Protein AF-A0A315XXN7-F1 (afdb_monomer_lite)

Foldseek 3Di:
DDDDDPPPDDPDPPDDVVCVPADPLQSVQVVLLVVLVVVLVVVLVPDDPVQADPLNVVVVVVVPDDDDDDDDDDDDPVVVVVLVVLCRLNNNPDSVVLVVLVVLLDDPCPPPCPLVVVLVVLVVVLVVLVVVQVVVCVVPVDGDPVSVVVSVVSVVVSVVSVVVVVVVVVVVVVVVVVVSSHRSSSSNSVVSVPPDPDDDPVVVVPPPPDDDDDDDDDDDDDD

pLDDT: mean 72.55, std 18.87, range [28.91, 92.12]

Structure (mmCIF, N/CA/C/O backbone):
data_AF-A0A315XXN7-F1
#
_entry.id   AF-A0A315XXN7-F1
#
loop_
_atom_site.group_PDB
_atom_site.id
_atom_site.type_symbol
_atom_site.label_atom_id
_atom_site.label_alt_id
_atom_site.label_comp_id
_atom_site.label_asym_id
_atom_site.label_entity_id
_atom_site.label_seq_id
_atom_site.pdbx_PDB_ins_code
_atom_site.Cartn_x
_atom_site.Cartn_y
_atom_site.Cartn_z
_atom_site.occupancy
_atom_site.B_iso_or_equiv
_atom_site.auth_seq_id
_atom_site.auth_comp_id
_atom_site.auth_asym_id
_atom_site.auth_atom_id
_atom_site.pdbx_PDB_model_num
ATOM 1 N N . MET A 1 1 ? -9.263 -37.764 -51.651 1.00 38.53 1 MET A N 1
ATOM 2 C CA . MET A 1 1 ? -8.757 -37.584 -50.272 1.00 38.53 1 MET A CA 1
ATOM 3 C C . MET A 1 1 ? -7.377 -36.945 -50.355 1.00 38.53 1 MET A C 1
ATOM 5 O O . MET A 1 1 ? -6.418 -37.656 -50.605 1.00 38.53 1 MET A O 1
ATOM 9 N N . ASN A 1 2 ? -7.278 -35.620 -50.216 1.00 34.28 2 ASN A N 1
ATOM 10 C CA . ASN A 1 2 ? -5.990 -34.917 -50.193 1.00 34.28 2 ASN A CA 1
ATOM 11 C C . ASN A 1 2 ? -5.703 -34.480 -48.755 1.00 34.28 2 ASN A C 1
ATOM 13 O O . ASN A 1 2 ? -6.370 -33.597 -48.227 1.00 34.28 2 ASN A O 1
ATOM 17 N N . THR A 1 3 ? -4.743 -35.132 -48.103 1.00 38.53 3 THR A N 1
ATOM 18 C CA . THR 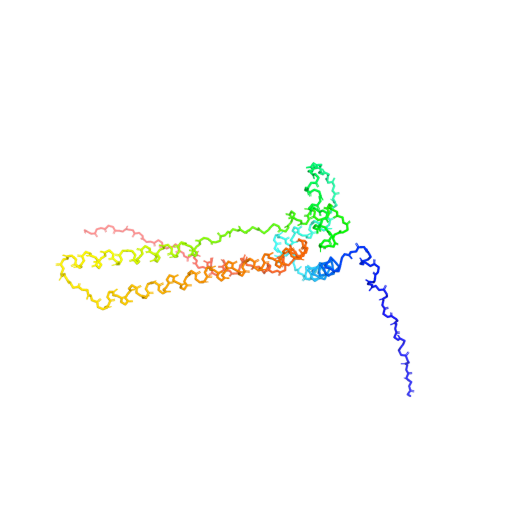A 1 3 ? -4.286 -34.768 -46.757 1.00 38.53 3 THR A CA 1
ATOM 19 C C . THR A 1 3 ? -3.138 -33.767 -46.866 1.00 38.53 3 THR A C 1
ATOM 21 O O . THR A 1 3 ? -1.981 -34.154 -47.049 1.00 38.53 3 THR A O 1
ATOM 24 N N . GLU A 1 4 ? -3.444 -32.475 -46.764 1.00 40.50 4 GLU A N 1
ATOM 25 C CA . GLU A 1 4 ? -2.429 -31.424 -46.674 1.00 40.50 4 GLU A CA 1
ATOM 26 C C . GLU A 1 4 ? -1.719 -31.470 -45.315 1.00 40.50 4 GLU A C 1
ATOM 28 O O . GLU A 1 4 ? -2.309 -31.273 -44.249 1.00 40.50 4 GLU A O 1
ATOM 33 N N . LYS A 1 5 ? -0.409 -31.720 -45.348 1.00 47.59 5 LYS A N 1
ATOM 34 C CA . LYS A 1 5 ? 0.465 -31.623 -44.178 1.00 47.59 5 LYS A CA 1
ATOM 35 C C . LYS A 1 5 ? 0.637 -30.146 -43.800 1.00 47.59 5 LYS A C 1
ATOM 37 O O . LYS A 1 5 ? 1.453 -29.444 -44.395 1.00 47.59 5 LYS A O 1
ATOM 42 N N . LYS A 1 6 ? -0.092 -29.676 -42.781 1.00 46.66 6 LYS A N 1
ATOM 43 C CA . LYS A 1 6 ? 0.150 -28.364 -42.151 1.00 46.66 6 LYS A CA 1
ATOM 44 C C . LYS A 1 6 ? 1.567 -28.326 -41.565 1.00 46.66 6 LYS A C 1
ATOM 46 O O . LYS A 1 6 ? 1.856 -29.006 -40.579 1.00 46.66 6 LYS A O 1
ATOM 51 N N . LYS A 1 7 ? 2.454 -27.518 -42.158 1.00 44.38 7 LYS A N 1
ATOM 52 C CA . LYS A 1 7 ? 3.770 -27.193 -41.588 1.00 44.38 7 LYS A CA 1
ATOM 53 C C . LYS A 1 7 ? 3.552 -26.443 -40.271 1.00 44.38 7 LYS A C 1
ATOM 55 O O . LYS A 1 7 ? 3.179 -25.274 -40.277 1.00 44.38 7 LYS A O 1
ATOM 60 N N . ARG A 1 8 ? 3.766 -27.117 -39.138 1.00 46.81 8 ARG A N 1
ATOM 61 C CA . ARG A 1 8 ? 3.847 -26.459 -37.829 1.00 46.81 8 ARG A CA 1
ATOM 62 C C . ARG A 1 8 ? 5.118 -25.609 -37.823 1.00 46.81 8 ARG A C 1
ATOM 64 O O . ARG A 1 8 ? 6.221 -26.150 -37.801 1.00 46.81 8 ARG A O 1
ATOM 71 N N . GLY A 1 9 ? 4.955 -24.292 -37.928 1.00 44.94 9 GLY A N 1
ATOM 72 C CA . GLY A 1 9 ? 6.050 -23.342 -37.764 1.00 44.94 9 GLY A CA 1
ATOM 73 C C . GLY A 1 9 ? 6.721 -23.539 -36.405 1.00 44.94 9 GLY A C 1
ATOM 74 O O . GLY A 1 9 ? 6.056 -23.816 -35.406 1.00 44.94 9 GLY A O 1
ATOM 75 N N . ARG A 1 10 ? 8.051 -23.440 -36.381 1.00 45.94 10 ARG A N 1
ATOM 76 C CA . ARG A 1 10 ? 8.856 -23.462 -35.156 1.00 45.94 10 ARG A CA 1
ATOM 77 C C . ARG A 1 10 ? 8.339 -22.364 -34.211 1.00 45.94 10 ARG A C 1
ATOM 79 O O . ARG A 1 10 ? 8.189 -21.237 -34.684 1.00 45.94 10 ARG A O 1
ATOM 86 N N . PRO A 1 11 ? 8.087 -22.645 -32.920 1.00 46.97 11 PRO A N 1
ATOM 87 C CA . PRO A 1 11 ? 7.677 -21.599 -31.993 1.00 46.97 11 PRO A CA 1
ATOM 88 C C . PRO A 1 11 ? 8.746 -20.492 -31.955 1.00 46.97 11 PRO A C 1
ATOM 90 O O . PRO A 1 11 ? 9.939 -20.806 -32.087 1.00 46.97 11 PRO A O 1
ATOM 93 N N . PRO A 1 12 ? 8.350 -19.212 -31.817 1.00 47.59 12 PRO A N 1
ATOM 94 C CA . PRO A 1 12 ? 9.292 -18.102 -31.799 1.00 47.59 12 PRO A CA 1
ATOM 95 C C . PRO A 1 12 ? 10.333 -18.327 -30.703 1.00 47.59 12 PRO A C 1
ATOM 97 O O . PRO A 1 12 ? 9.992 -18.574 -29.546 1.00 47.59 12 PRO A O 1
ATOM 100 N N . LYS A 1 13 ? 11.619 -18.247 -31.060 1.00 48.31 13 LYS A N 1
ATOM 101 C CA . LYS A 1 13 ? 12.715 -18.185 -30.088 1.00 48.31 13 LYS A CA 1
ATOM 102 C C . LYS A 1 13 ? 12.711 -16.801 -29.439 1.00 48.31 13 LYS A C 1
ATOM 104 O O . LYS A 1 13 ? 13.571 -15.978 -29.724 1.00 48.31 13 LYS A O 1
ATOM 109 N N . GLN A 1 14 ? 11.737 -16.529 -28.593 1.00 53.66 14 GLN A N 1
ATOM 110 C CA . GLN A 1 14 ? 11.736 -15.335 -27.769 1.00 53.66 14 GLN A CA 1
ATOM 111 C C . GLN A 1 14 ? 11.546 -15.818 -26.343 1.00 53.66 14 GLN A C 1
ATOM 113 O O . GLN A 1 14 ? 10.503 -16.398 -26.052 1.00 53.66 14 GLN A O 1
ATOM 118 N N . ARG A 1 15 ? 12.608 -15.714 -25.527 1.00 47.84 15 ARG A N 1
ATOM 119 C CA . ARG A 1 15 ? 12.554 -15.592 -24.054 1.00 47.84 15 ARG A CA 1
ATOM 120 C C . ARG A 1 15 ? 13.898 -15.744 -23.334 1.00 47.84 15 ARG A C 1
ATOM 122 O O . ARG A 1 15 ? 13.983 -15.278 -22.215 1.00 47.84 15 ARG A O 1
ATOM 129 N N . VAL A 1 16 ? 14.952 -16.320 -23.922 1.00 42.66 16 VAL A N 1
ATOM 130 C CA . VAL A 1 16 ? 16.208 -16.533 -23.158 1.00 42.66 16 VAL A CA 1
ATOM 131 C C . VAL A 1 16 ? 17.077 -15.266 -23.071 1.00 42.66 16 VAL A C 1
ATOM 133 O O . VAL A 1 16 ? 17.580 -14.952 -22.002 1.00 42.66 16 VAL A O 1
ATOM 136 N N . MET A 1 17 ? 17.178 -14.478 -24.150 1.00 47.78 17 MET A N 1
ATOM 137 C CA . MET A 1 17 ? 18.040 -13.279 -24.180 1.00 47.78 17 MET A CA 1
ATOM 138 C C . MET A 1 17 ? 17.511 -12.086 -23.363 1.00 47.78 17 MET A C 1
ATOM 140 O O . MET A 1 17 ? 18.257 -11.160 -23.066 1.00 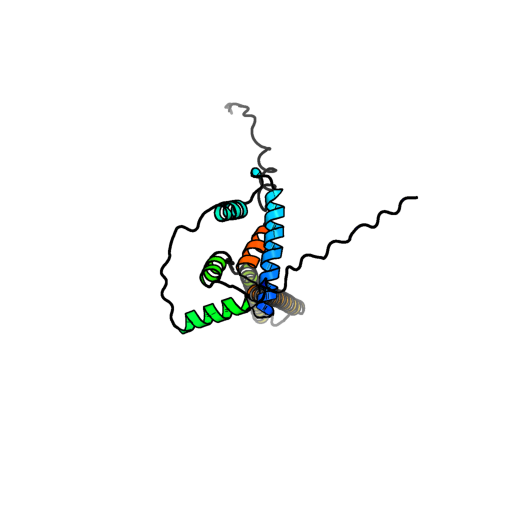47.78 17 MET A O 1
ATOM 144 N N . GLU A 1 18 ? 16.224 -12.053 -23.002 1.00 56.12 18 GLU A N 1
ATOM 145 C CA . GLU A 1 18 ? 15.653 -10.887 -22.304 1.00 56.12 18 GLU A CA 1
ATOM 146 C C . GLU A 1 18 ? 16.007 -10.834 -20.811 1.00 56.12 18 GLU A C 1
ATOM 148 O O . GLU A 1 18 ? 15.935 -9.748 -20.223 1.00 56.12 18 GLU A O 1
ATOM 153 N N . PHE A 1 19 ? 16.423 -11.973 -20.246 1.00 56.03 19 PHE A N 1
ATOM 154 C CA . PHE A 1 19 ? 16.777 -12.158 -18.836 1.00 56.03 19 PHE A CA 1
ATOM 155 C C . PHE A 1 19 ? 18.293 -12.220 -18.587 1.00 56.03 19 PHE A C 1
ATOM 157 O O . PHE A 1 19 ? 18.712 -12.403 -17.447 1.00 56.03 19 PHE A O 1
ATOM 164 N N . GLU A 1 20 ? 19.126 -12.062 -19.623 1.00 56.84 20 GLU A N 1
ATOM 165 C CA . GLU A 1 20 ? 20.582 -12.014 -19.454 1.00 56.84 20 GLU A CA 1
ATOM 166 C C . GLU A 1 20 ? 20.972 -10.847 -18.529 1.00 56.84 20 GLU A C 1
ATOM 168 O O . GLU A 1 20 ? 20.657 -9.685 -18.799 1.00 56.84 20 GLU A O 1
ATOM 173 N N . GLY A 1 21 ? 21.630 -11.173 -17.411 1.00 64.69 21 GLY A N 1
ATOM 174 C CA . GLY A 1 21 ? 22.075 -10.208 -16.401 1.00 64.69 21 GLY A CA 1
ATOM 175 C C . GLY A 1 21 ? 21.040 -9.835 -15.331 1.00 64.69 21 GLY A C 1
ATOM 176 O O . GLY A 1 21 ? 21.306 -8.917 -14.561 1.00 64.69 21 GLY A O 1
ATOM 177 N N . MET A 1 22 ? 19.882 -10.506 -15.267 1.00 72.94 22 MET A N 1
ATOM 178 C CA . MET A 1 22 ? 18.909 -10.337 -14.177 1.00 72.94 22 MET A CA 1
ATOM 179 C C . MET A 1 22 ? 19.007 -11.470 -13.154 1.00 72.94 22 MET A C 1
ATOM 181 O O . MET A 1 22 ? 19.283 -12.618 -13.504 1.00 72.94 22 MET A O 1
ATOM 185 N N . THR A 1 23 ? 18.715 -11.157 -11.892 1.00 81.94 23 THR A N 1
ATOM 186 C CA . THR A 1 23 ? 18.444 -12.176 -10.872 1.00 81.94 23 THR A CA 1
ATOM 187 C C . THR A 1 23 ? 17.177 -12.954 -11.229 1.00 81.94 23 THR A C 1
ATOM 189 O O . THR A 1 23 ? 16.328 -12.475 -11.984 1.00 81.94 23 THR A O 1
ATOM 192 N N . TYR A 1 24 ? 17.036 -14.164 -10.685 1.00 79.44 24 TYR A N 1
ATOM 193 C CA . TYR A 1 24 ? 15.843 -14.991 -10.890 1.00 79.44 24 TYR A CA 1
ATOM 194 C C . TYR A 1 24 ? 14.555 -14.252 -10.485 1.00 79.44 24 TYR A C 1
ATOM 196 O O . TYR A 1 24 ? 13.609 -14.182 -11.268 1.00 79.44 24 TYR A O 1
ATOM 204 N N . GLU A 1 25 ? 14.568 -13.603 -9.319 1.00 78.62 25 GLU A N 1
ATOM 205 C CA . GLU A 1 25 ? 13.450 -12.783 -8.838 1.00 78.62 25 GLU A CA 1
ATOM 206 C C . GLU A 1 25 ? 13.189 -11.572 -9.746 1.00 78.62 25 GLU A C 1
ATOM 208 O O . GLU A 1 25 ? 12.050 -11.300 -10.132 1.00 78.62 25 GLU A O 1
ATOM 213 N N . GLY A 1 26 ? 14.247 -10.884 -10.188 1.00 82.94 26 GLY A N 1
ATOM 214 C CA . GLY A 1 26 ? 14.126 -9.762 -11.117 1.00 82.94 26 GLY A CA 1
ATOM 215 C C . GLY A 1 26 ? 13.540 -10.166 -12.474 1.00 82.94 26 GLY A C 1
ATOM 216 O O . GLY A 1 26 ? 12.760 -9.419 -13.068 1.00 82.94 26 GLY A O 1
ATOM 217 N N . ALA A 1 27 ? 13.864 -11.365 -12.962 1.00 83.12 27 ALA A N 1
ATOM 218 C CA . ALA A 1 27 ? 13.310 -11.913 -14.194 1.00 83.12 27 ALA A CA 1
ATOM 219 C C . ALA A 1 27 ? 11.798 -12.167 -14.082 1.00 83.12 27 ALA A C 1
ATOM 221 O O . ALA A 1 27 ? 11.048 -11.769 -14.978 1.00 83.12 27 ALA A O 1
ATOM 222 N N . ILE A 1 28 ? 11.345 -12.767 -12.977 1.00 84.12 28 ILE A N 1
ATOM 223 C CA . ILE A 1 28 ? 9.917 -13.003 -12.705 1.00 84.12 28 ILE A CA 1
ATOM 224 C C . ILE A 1 28 ? 9.166 -11.673 -12.644 1.00 84.12 28 ILE A C 1
ATOM 226 O O . ILE A 1 28 ? 8.181 -11.476 -13.354 1.00 84.12 28 ILE A O 1
ATOM 230 N N . ASN A 1 29 ? 9.687 -10.724 -11.872 1.00 85.12 29 ASN A N 1
ATOM 231 C CA . ASN A 1 29 ? 9.103 -9.398 -11.705 1.00 85.12 29 ASN A CA 1
ATOM 232 C C . ASN A 1 29 ? 8.997 -8.608 -13.015 1.00 85.12 29 ASN A C 1
ATOM 234 O O . ASN A 1 29 ? 7.994 -7.944 -13.283 1.00 85.12 29 ASN A O 1
ATOM 238 N N . ASN A 1 30 ? 10.021 -8.689 -13.863 1.00 84.31 30 ASN A N 1
ATOM 239 C CA . ASN A 1 30 ? 10.011 -8.062 -15.179 1.00 84.31 30 ASN A CA 1
ATOM 240 C C . ASN A 1 30 ? 9.025 -8.741 -16.146 1.00 84.31 30 ASN A C 1
ATOM 242 O O . ASN A 1 30 ? 8.405 -8.062 -16.962 1.00 84.31 30 ASN A O 1
ATOM 246 N N . ALA A 1 31 ? 8.875 -10.065 -16.074 1.00 84.81 31 ALA A N 1
ATOM 247 C CA . ALA A 1 31 ? 7.888 -10.784 -16.875 1.00 84.81 31 ALA A CA 1
ATOM 248 C C . ALA A 1 31 ? 6.456 -10.395 -16.474 1.00 84.81 31 ALA A C 1
ATOM 250 O O . ALA A 1 31 ? 5.666 -10.043 -17.348 1.00 84.81 31 ALA A O 1
ATOM 251 N N . LEU A 1 32 ? 6.174 -10.361 -15.169 1.00 84.88 32 LEU A N 1
ATOM 252 C CA . LEU A 1 32 ? 4.877 -9.961 -14.626 1.00 84.88 32 LEU A CA 1
ATOM 253 C C . LEU A 1 32 ? 4.512 -8.517 -15.007 1.00 84.88 32 LEU A C 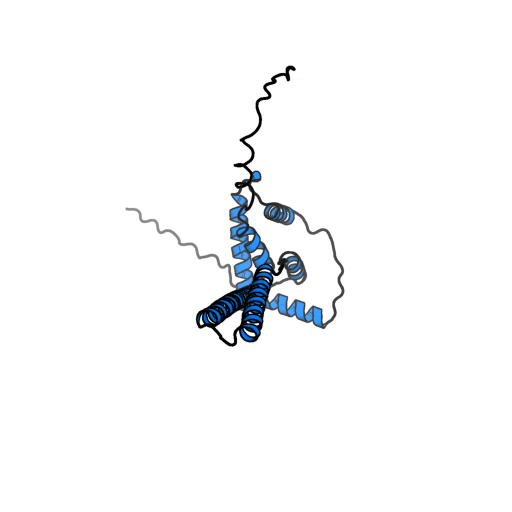1
ATOM 255 O O . LEU A 1 32 ? 3.397 -8.251 -15.438 1.00 84.88 32 LEU A O 1
ATOM 259 N N . ASP A 1 33 ? 5.461 -7.578 -14.918 1.00 86.12 33 ASP A N 1
ATOM 260 C CA . ASP A 1 33 ? 5.253 -6.185 -15.350 1.00 86.12 33 ASP A CA 1
ATOM 261 C C . ASP A 1 33 ? 4.854 -6.073 -16.829 1.00 86.12 33 ASP A C 1
ATOM 263 O O . ASP A 1 33 ? 3.976 -5.285 -17.182 1.00 86.12 33 ASP A O 1
ATOM 267 N N . LYS A 1 34 ? 5.470 -6.875 -17.707 1.00 86.75 34 LYS A N 1
ATOM 268 C CA . LYS A 1 34 ? 5.118 -6.898 -19.135 1.00 86.75 34 LYS A CA 1
ATOM 269 C C . LYS A 1 34 ? 3.717 -7.447 -19.369 1.00 86.75 34 LYS A C 1
ATOM 271 O O . LYS A 1 34 ? 3.010 -6.894 -20.204 1.00 86.75 34 LYS A O 1
ATOM 276 N N . GLU A 1 35 ? 3.349 -8.503 -18.653 1.00 87.44 35 GLU A N 1
ATOM 277 C CA . GLU A 1 35 ? 2.044 -9.157 -18.756 1.00 87.44 35 GLU A CA 1
ATOM 278 C C . GLU A 1 35 ? 0.916 -8.218 -18.318 1.00 87.44 35 GLU A C 1
ATOM 280 O O . GLU A 1 35 ? 0.047 -7.888 -19.127 1.00 87.44 35 GLU A O 1
ATOM 285 N N . VAL A 1 36 ? 1.013 -7.661 -17.106 1.00 86.06 36 VAL A N 1
ATOM 286 C CA . VAL A 1 36 ? 0.040 -6.683 -16.584 1.00 86.06 36 VAL A CA 1
ATOM 287 C C . VAL A 1 36 ? -0.060 -5.466 -17.505 1.00 86.06 36 VAL A C 1
ATOM 289 O O . VAL A 1 36 ? -1.137 -4.910 -17.720 1.00 86.06 36 VAL A O 1
ATOM 292 N N . LYS A 1 37 ? 1.061 -5.047 -18.101 1.00 86.81 37 LYS A N 1
ATOM 293 C CA . LYS A 1 37 ? 1.060 -3.947 -19.061 1.00 86.81 37 LYS A CA 1
ATOM 294 C C . LYS A 1 37 ? 0.324 -4.274 -20.354 1.00 86.81 37 LYS A C 1
ATOM 296 O O . LYS A 1 37 ? -0.415 -3.412 -20.822 1.00 86.81 37 LYS A O 1
ATOM 301 N N . SER A 1 38 ? 0.536 -5.453 -20.939 1.00 86.81 38 SER A N 1
ATOM 302 C CA . SER A 1 38 ? -0.218 -5.862 -22.130 1.00 86.81 38 SER A CA 1
ATOM 303 C C . SER A 1 38 ? -1.712 -5.949 -21.841 1.00 86.81 38 SER A C 1
ATOM 305 O O . SER A 1 38 ? -2.496 -5.423 -22.619 1.00 86.81 38 SER A O 1
ATOM 307 N N . GLU A 1 39 ? -2.097 -6.501 -20.690 1.00 87.06 39 GLU A N 1
ATOM 308 C CA . GLU A 1 39 ? -3.505 -6.609 -20.303 1.00 87.06 39 GLU A CA 1
ATOM 309 C C . GLU A 1 39 ? -4.168 -5.238 -20.117 1.00 87.06 39 GLU A C 1
ATOM 311 O O . GLU A 1 39 ? -5.272 -5.017 -20.622 1.00 87.06 39 GLU A O 1
ATOM 316 N N . LEU A 1 40 ? -3.498 -4.290 -19.446 1.00 85.56 40 LEU A N 1
ATOM 317 C CA . LEU A 1 40 ? -4.025 -2.929 -19.310 1.00 85.56 40 LEU A CA 1
ATOM 318 C C . LEU A 1 40 ? -4.110 -2.229 -20.671 1.00 85.56 40 LEU A C 1
ATOM 320 O O . LEU A 1 40 ? -5.101 -1.563 -20.955 1.00 85.56 40 LEU A O 1
ATOM 324 N N . ASP A 1 41 ? -3.088 -2.367 -21.518 1.00 87.50 41 ASP A N 1
ATOM 325 C CA . ASP A 1 41 ? -3.076 -1.754 -22.848 1.00 87.50 41 ASP A CA 1
ATOM 326 C C . ASP A 1 41 ? -4.218 -2.282 -23.732 1.00 87.50 41 ASP A C 1
ATOM 328 O O . ASP A 1 41 ? -4.883 -1.483 -24.397 1.00 87.50 41 ASP A O 1
ATOM 332 N N . ASP A 1 42 ? -4.481 -3.589 -23.697 1.00 88.44 42 ASP A N 1
ATOM 333 C CA . ASP A 1 42 ? -5.585 -4.226 -24.421 1.00 88.44 42 ASP A CA 1
ATOM 334 C C . ASP A 1 42 ? -6.944 -3.776 -23.862 1.00 88.44 42 ASP A C 1
ATOM 336 O O . ASP A 1 42 ? -7.842 -3.389 -24.614 1.00 88.44 42 ASP A O 1
ATOM 340 N N . THR A 1 43 ? -7.083 -3.729 -22.534 1.00 85.75 43 THR A N 1
ATOM 341 C CA . THR A 1 43 ? -8.312 -3.270 -21.862 1.00 85.75 43 THR A CA 1
ATOM 342 C C . THR A 1 43 ? -8.629 -1.814 -22.210 1.00 85.75 43 THR A C 1
ATOM 344 O O . THR A 1 43 ? -9.761 -1.484 -22.572 1.00 85.75 43 THR A O 1
ATOM 347 N N . LEU A 1 44 ? -7.627 -0.933 -22.158 1.00 85.31 44 LEU A N 1
ATOM 348 C CA . LEU A 1 44 ? -7.785 0.484 -22.485 1.00 85.31 44 LEU A CA 1
ATOM 349 C C . LEU A 1 44 ? -8.016 0.727 -23.981 1.00 85.31 44 LEU A C 1
ATOM 351 O O . LEU A 1 44 ? -8.651 1.720 -24.328 1.00 85.31 44 LEU A O 1
ATOM 355 N N . ALA A 1 45 ? -7.542 -0.151 -24.869 1.00 85.06 45 ALA A N 1
ATOM 356 C CA . ALA A 1 45 ? -7.789 -0.037 -26.308 1.00 85.06 45 ALA A CA 1
ATOM 357 C C . ALA A 1 45 ? -9.264 -0.264 -26.681 1.00 85.06 45 ALA A C 1
ATOM 359 O O . ALA A 1 45 ? -9.730 0.260 -27.693 1.00 85.06 45 ALA A O 1
ATOM 360 N N . HIS A 1 46 ? -9.997 -1.028 -25.868 1.00 80.38 46 HIS A N 1
ATOM 361 C CA . HIS A 1 46 ? -11.411 -1.342 -26.086 1.00 80.38 46 HIS A CA 1
ATOM 362 C C . HIS A 1 46 ? -12.375 -0.460 -25.275 1.00 80.38 46 HIS A C 1
ATOM 364 O O . HIS A 1 46 ? -13.592 -0.570 -25.443 1.00 80.38 46 HIS A O 1
ATOM 370 N N . LYS A 1 47 ? -11.858 0.418 -24.408 1.00 82.44 47 LYS A N 1
ATOM 371 C CA . LYS A 1 47 ? -12.655 1.299 -23.545 1.00 82.44 47 LYS A CA 1
ATOM 372 C C . LYS A 1 47 ? -12.958 2.624 -24.256 1.00 82.44 47 LYS A C 1
ATOM 374 O O . LYS A 1 47 ? -12.075 3.231 -24.853 1.00 82.44 47 LYS A O 1
ATOM 379 N N . ASP A 1 48 ? -14.209 3.079 -24.180 1.00 78.44 48 ASP A N 1
ATOM 380 C CA . ASP A 1 48 ? -14.622 4.369 -24.750 1.00 78.44 48 ASP A CA 1
ATOM 381 C C . ASP A 1 48 ? -14.023 5.541 -23.959 1.00 78.44 48 ASP A C 1
ATOM 383 O O . ASP A 1 48 ? -14.015 5.505 -22.724 1.00 78.44 48 ASP A O 1
ATOM 387 N N . GLU A 1 49 ? -13.579 6.594 -24.656 1.00 75.38 49 GLU A N 1
ATOM 388 C CA . GLU A 1 49 ? -12.967 7.793 -24.068 1.00 75.38 49 GLU A CA 1
ATOM 389 C C . GLU A 1 49 ? -13.812 8.429 -22.953 1.00 75.38 49 GLU A C 1
ATOM 391 O O . GLU A 1 49 ? -13.264 8.940 -21.967 1.00 75.38 49 GLU A O 1
ATOM 396 N N . SER A 1 50 ? -15.143 8.354 -23.048 1.00 74.25 50 SER A N 1
ATOM 397 C CA . SER A 1 50 ? -16.059 8.903 -22.044 1.00 74.25 50 SER A CA 1
ATOM 398 C C . SER A 1 50 ? -16.068 8.119 -20.727 1.00 74.25 50 SER A C 1
ATOM 400 O O . SER A 1 50 ? -16.521 8.653 -19.718 1.00 74.25 50 SER A O 1
ATOM 402 N N . LYS A 1 51 ? -15.594 6.867 -20.730 1.00 79.94 51 LYS A N 1
ATOM 403 C CA . LYS A 1 51 ? -15.584 5.961 -19.571 1.00 79.94 51 LYS A CA 1
ATOM 404 C C . LYS A 1 51 ? -14.211 5.827 -18.913 1.00 79.94 51 LYS A C 1
ATOM 406 O O . LYS A 1 51 ? -14.093 5.073 -17.950 1.00 79.94 51 LYS A O 1
ATOM 411 N N . LEU A 1 52 ? -13.177 6.505 -19.424 1.00 80.38 52 LEU A N 1
ATOM 412 C CA . LEU A 1 52 ? -11.865 6.473 -18.780 1.00 80.38 52 LEU A CA 1
ATOM 413 C C . LEU A 1 52 ? -11.848 7.310 -17.503 1.00 80.38 52 LEU A C 1
ATOM 415 O O . LEU A 1 52 ? -12.173 8.500 -17.535 1.00 80.38 52 LEU A O 1
ATOM 419 N N . THR A 1 53 ? -11.340 6.707 -16.434 1.00 82.31 53 THR A N 1
ATOM 420 C CA . THR A 1 53 ? -10.983 7.379 -15.185 1.00 82.31 53 THR A CA 1
ATOM 421 C C . THR A 1 53 ? -9.851 8.378 -15.445 1.00 82.31 53 THR A C 1
ATOM 423 O O . THR A 1 53 ? -9.013 8.181 -16.333 1.00 82.31 53 THR A O 1
ATOM 426 N N . ASP A 1 54 ? -9.777 9.454 -14.657 1.00 80.50 54 ASP A N 1
ATOM 427 C CA . ASP A 1 54 ? -8.721 10.468 -14.786 1.00 80.50 54 ASP A CA 1
ATOM 428 C C . ASP A 1 54 ? -7.312 9.857 -14.769 1.00 80.50 54 ASP A C 1
ATOM 430 O O . ASP A 1 54 ? -6.413 10.291 -15.495 1.00 80.50 54 ASP A O 1
ATOM 434 N N . ASP A 1 55 ? -7.120 8.813 -13.974 1.00 80.00 55 ASP A N 1
ATOM 435 C CA . ASP A 1 55 ? -5.861 8.099 -13.818 1.00 80.00 55 ASP A CA 1
ATOM 436 C C . ASP A 1 55 ? -5.462 7.333 -15.090 1.00 80.00 55 ASP A C 1
ATOM 438 O O . ASP A 1 55 ? -4.300 7.398 -15.512 1.00 80.00 55 ASP A O 1
ATOM 442 N N . GLU A 1 56 ? -6.430 6.707 -15.765 1.00 83.38 56 GLU A N 1
ATOM 443 C CA . GLU A 1 56 ? -6.246 6.019 -17.049 1.00 83.38 56 GLU A CA 1
ATOM 444 C C . GLU A 1 56 ? -5.972 7.027 -18.183 1.00 83.38 56 GLU A C 1
ATOM 446 O O . GLU A 1 56 ? -5.078 6.827 -19.014 1.00 83.38 56 GLU A O 1
ATOM 451 N N . ARG A 1 57 ? -6.653 8.184 -18.182 1.00 82.75 57 ARG A N 1
ATOM 452 C CA . ARG A 1 57 ? -6.372 9.285 -19.127 1.00 82.75 57 ARG A CA 1
ATOM 453 C C . ARG A 1 57 ? -4.946 9.806 -18.961 1.00 82.75 57 ARG A C 1
ATOM 455 O O . ARG A 1 57 ? -4.229 10.007 -19.948 1.00 82.75 57 ARG A O 1
ATOM 462 N N . ARG A 1 58 ? -4.497 9.993 -17.713 1.00 84.69 58 ARG A N 1
ATOM 463 C CA . ARG A 1 58 ? -3.111 10.383 -17.405 1.00 84.69 58 ARG A CA 1
ATOM 464 C C . ARG A 1 58 ? -2.113 9.308 -17.843 1.00 84.69 58 ARG A C 1
ATOM 466 O O . ARG A 1 58 ? -1.030 9.663 -18.310 1.00 84.69 58 ARG A O 1
ATOM 473 N N . TYR A 1 59 ? -2.447 8.022 -17.727 1.00 84.94 59 TYR A N 1
ATOM 474 C CA . TYR A 1 59 ? -1.613 6.926 -18.229 1.00 84.94 59 TYR A CA 1
ATOM 475 C C . TYR A 1 59 ? -1.402 7.014 -19.749 1.00 84.94 59 TYR A C 1
ATOM 477 O O . TYR A 1 59 ? -0.258 7.105 -20.207 1.00 84.94 59 TYR A O 1
ATOM 485 N N . LEU A 1 60 ? -2.488 7.094 -20.528 1.00 85.19 60 LEU A N 1
ATOM 486 C CA . LEU A 1 60 ? -2.427 7.169 -21.994 1.00 85.19 60 LEU A CA 1
ATOM 487 C C . LEU A 1 60 ? -1.706 8.425 -22.493 1.00 85.19 60 LEU A C 1
ATOM 489 O O . LEU A 1 60 ? -0.892 8.349 -23.418 1.00 85.19 60 LEU A O 1
ATOM 493 N N . LYS A 1 61 ? -1.948 9.575 -21.855 1.00 85.69 61 LYS A N 1
ATOM 494 C CA . LYS A 1 61 ? -1.255 10.831 -22.170 1.00 85.69 61 LYS A CA 1
ATOM 495 C C . LYS A 1 61 ? 0.261 10.681 -22.013 1.00 85.69 61 LYS A C 1
ATOM 497 O O . LYS A 1 61 ? 1.007 10.950 -22.952 1.00 85.69 61 LYS A O 1
ATOM 502 N N . ARG A 1 62 ? 0.722 10.148 -20.877 1.00 82.50 62 ARG A N 1
ATOM 503 C CA . ARG A 1 62 ? 2.157 9.940 -20.609 1.00 82.50 62 ARG A CA 1
ATOM 504 C C . ARG A 1 62 ? 2.803 8.897 -21.520 1.00 82.50 62 ARG A C 1
ATOM 506 O O . ARG A 1 62 ? 4.003 8.983 -21.765 1.00 82.50 62 ARG A O 1
ATOM 513 N N . LYS A 1 63 ? 2.039 7.913 -22.006 1.00 84.31 63 LYS A N 1
ATOM 514 C CA . LYS A 1 63 ? 2.518 6.927 -22.990 1.00 84.31 63 LYS A CA 1
ATOM 515 C C . LYS A 1 63 ? 2.825 7.580 -24.343 1.00 84.31 63 LYS A C 1
ATOM 517 O O . LYS A 1 63 ? 3.754 7.153 -25.022 1.00 84.31 63 LYS A O 1
ATOM 522 N N . ARG A 1 64 ? 2.064 8.615 -24.720 1.00 83.94 64 ARG A N 1
ATOM 523 C CA . ARG A 1 64 ? 2.248 9.385 -25.964 1.00 83.94 64 ARG A CA 1
ATOM 524 C C . ARG A 1 64 ? 3.320 10.477 -25.830 1.00 83.94 64 ARG A C 1
ATOM 526 O O . ARG A 1 64 ? 3.976 10.815 -26.813 1.00 83.94 64 ARG A O 1
ATOM 533 N N . GLU A 1 65 ? 3.505 11.026 -24.632 1.00 86.44 65 GLU A N 1
ATOM 534 C CA . GLU A 1 65 ? 4.461 12.104 -24.365 1.00 86.44 65 GLU A CA 1
ATOM 535 C C . GLU A 1 65 ? 5.929 11.651 -24.400 1.00 86.44 65 GLU A C 1
ATOM 537 O O . GLU A 1 65 ? 6.313 10.588 -23.908 1.00 86.44 65 GLU A O 1
ATOM 542 N N . LYS A 1 66 ? 6.793 12.520 -24.940 1.00 83.56 66 LYS A N 1
ATOM 543 C CA . LYS A 1 66 ? 8.247 12.340 -24.882 1.00 83.56 66 LYS A CA 1
ATOM 544 C C . LYS A 1 66 ? 8.792 12.899 -23.569 1.00 83.56 66 LYS A C 1
ATOM 546 O O . LYS A 1 66 ? 8.376 13.957 -23.108 1.00 83.56 66 LYS A O 1
ATOM 551 N N . LYS A 1 67 ? 9.776 12.211 -22.987 1.00 83.62 67 LYS A N 1
ATOM 552 C CA . LYS A 1 67 ? 10.483 12.658 -21.777 1.00 83.62 67 LYS A CA 1
ATOM 553 C C . LYS A 1 67 ? 11.442 13.797 -22.151 1.00 83.62 67 LYS A C 1
ATOM 555 O O . LYS A 1 67 ? 12.493 13.526 -22.719 1.00 83.62 67 LYS A O 1
ATOM 560 N N . SER A 1 68 ? 11.065 15.045 -21.876 1.00 82.75 68 SER A N 1
ATOM 561 C CA . SER A 1 68 ? 11.816 16.248 -22.285 1.00 82.75 68 SER A CA 1
ATOM 562 C C . SER A 1 68 ? 12.609 16.930 -21.165 1.00 82.75 68 SER A C 1
ATOM 564 O O . SER A 1 68 ? 13.516 17.703 -21.458 1.00 82.75 68 SER A O 1
ATOM 566 N N . TYR A 1 69 ? 12.294 16.657 -19.897 1.00 84.50 69 TYR A N 1
ATOM 567 C CA . TYR A 1 69 ? 12.911 17.325 -18.748 1.00 84.50 69 TYR A CA 1
ATOM 568 C C . TYR A 1 69 ? 13.991 16.466 -18.078 1.00 84.50 69 TYR A C 1
ATOM 570 O O . TYR A 1 69 ? 13.816 15.257 -17.905 1.00 84.50 69 TYR A O 1
ATOM 578 N N . THR A 1 70 ? 15.073 17.119 -17.644 1.00 85.94 70 THR A N 1
ATOM 579 C CA . THR A 1 70 ? 16.172 16.513 -16.874 1.00 85.94 70 THR A CA 1
ATOM 580 C C . THR A 1 70 ? 16.114 16.983 -15.423 1.00 85.94 70 THR A C 1
ATOM 582 O O . THR A 1 70 ? 15.932 18.169 -15.162 1.00 85.94 70 THR A O 1
ATOM 585 N N . LEU A 1 71 ? 16.297 16.056 -14.480 1.00 87.06 71 LEU A N 1
ATOM 586 C CA . LEU A 1 71 ? 16.359 16.323 -13.043 1.00 87.06 71 LEU A CA 1
ATOM 587 C C . LEU A 1 71 ? 17.728 15.889 -12.509 1.00 87.06 71 LEU A C 1
ATOM 589 O O . LEU A 1 71 ? 18.096 14.723 -12.644 1.00 87.06 71 LEU A O 1
ATOM 593 N N . ASN A 1 72 ? 18.459 16.813 -11.885 1.00 88.19 72 ASN A N 1
ATOM 594 C CA . ASN A 1 72 ? 19.740 16.527 -11.241 1.00 88.19 72 ASN A CA 1
ATOM 595 C C . ASN A 1 72 ? 19.517 16.292 -9.742 1.00 88.19 72 ASN A C 1
ATOM 597 O O . ASN A 1 72 ? 19.061 17.194 -9.043 1.00 88.19 72 ASN A O 1
ATOM 601 N N . VAL A 1 73 ? 19.856 15.098 -9.250 1.00 87.00 73 VAL A N 1
ATOM 602 C CA . VAL A 1 73 ? 19.737 14.709 -7.834 1.00 87.00 73 VAL A CA 1
ATOM 603 C C . VAL A 1 73 ? 21.092 14.211 -7.344 1.00 87.00 73 VAL A C 1
ATOM 605 O O . VAL A 1 73 ? 21.787 13.499 -8.069 1.00 87.00 73 VAL A O 1
ATOM 608 N N . ARG A 1 74 ? 21.482 14.599 -6.127 1.00 88.75 74 ARG A N 1
ATOM 609 C CA . ARG A 1 74 ? 22.688 14.094 -5.461 1.00 88.75 74 ARG A CA 1
ATOM 610 C C . ARG A 1 74 ? 22.281 13.034 -4.444 1.00 88.75 74 ARG A C 1
ATOM 612 O O . ARG A 1 74 ? 21.352 13.271 -3.682 1.00 88.75 74 ARG A O 1
ATOM 619 N N . PHE A 1 75 ? 22.990 11.913 -4.446 1.00 88.06 75 PHE A N 1
ATOM 620 C CA . PHE A 1 75 ? 22.796 10.807 -3.511 1.00 88.06 75 PHE A CA 1
ATOM 621 C C . PHE A 1 75 ? 24.078 10.579 -2.723 1.00 88.06 75 PHE A C 1
ATOM 623 O O . PHE A 1 75 ? 25.179 10.811 -3.234 1.00 88.06 75 PHE A O 1
ATOM 630 N N . THR A 1 76 ? 23.931 10.102 -1.497 1.00 92.12 76 THR A N 1
ATOM 631 C CA . THR A 1 76 ? 25.027 9.490 -0.748 1.00 92.12 76 THR A CA 1
ATOM 632 C C . THR A 1 76 ? 25.371 8.115 -1.327 1.00 92.12 76 THR A C 1
ATOM 634 O O . THR A 1 76 ? 24.606 7.527 -2.095 1.00 92.12 76 THR A O 1
ATOM 637 N N . GLU A 1 77 ? 26.541 7.584 -0.969 1.00 90.56 77 GLU A N 1
ATOM 638 C CA . GLU A 1 77 ? 26.964 6.256 -1.427 1.00 90.56 77 GLU A CA 1
ATOM 639 C C . GLU A 1 77 ? 26.011 5.150 -0.947 1.00 90.56 77 GLU A C 1
ATOM 641 O O . GLU A 1 77 ? 25.628 4.296 -1.744 1.00 90.56 77 GLU A O 1
ATOM 646 N N . SER A 1 78 ? 25.547 5.223 0.307 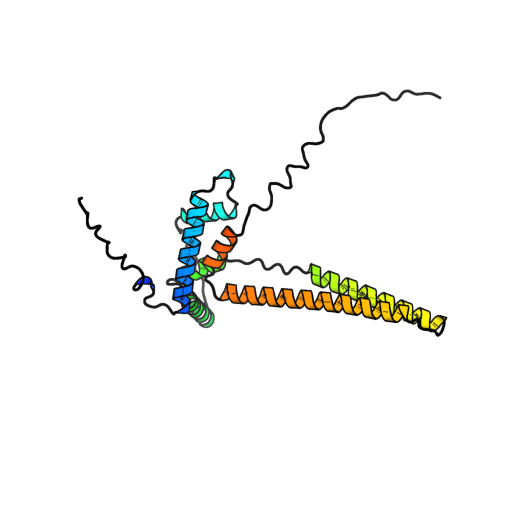1.00 88.56 78 SER A N 1
ATOM 647 C CA . SER A 1 78 ? 24.573 4.272 0.865 1.00 88.56 78 SER A CA 1
ATOM 648 C C . SER A 1 78 ? 23.250 4.291 0.096 1.00 88.56 78 SER A C 1
ATOM 650 O O . SER A 1 78 ? 22.761 3.244 -0.314 1.00 88.56 78 SER A O 1
ATOM 652 N N . GLU A 1 79 ? 22.697 5.475 -0.180 1.00 87.12 79 GLU A N 1
ATOM 653 C CA . GLU A 1 79 ? 21.444 5.593 -0.941 1.00 87.12 79 GLU A CA 1
ATOM 654 C C . GLU A 1 79 ? 21.599 5.064 -2.375 1.00 87.12 79 GLU A C 1
ATOM 656 O O . GLU A 1 79 ? 20.679 4.463 -2.930 1.00 87.12 79 GLU A O 1
ATOM 661 N N . MET A 1 80 ? 22.770 5.260 -2.991 1.00 88.75 80 MET A N 1
ATOM 662 C CA . MET A 1 80 ? 23.053 4.723 -4.324 1.00 88.75 80 MET A CA 1
ATOM 663 C C . MET A 1 80 ? 23.132 3.189 -4.317 1.00 88.75 80 MET A C 1
ATOM 665 O O . MET A 1 80 ? 22.654 2.556 -5.263 1.00 88.75 80 MET A O 1
ATOM 669 N N . GLN A 1 81 ? 23.705 2.591 -3.270 1.00 88.44 81 GLN A N 1
ATOM 670 C CA . GLN A 1 81 ? 23.744 1.136 -3.091 1.00 88.44 81 GLN A CA 1
ATOM 671 C C . GLN A 1 81 ? 22.338 0.563 -2.886 1.00 88.44 81 GLN A C 1
ATOM 673 O O . GLN A 1 81 ? 21.984 -0.414 -3.545 1.00 88.44 81 GLN A O 1
ATOM 678 N N . ASP A 1 82 ? 21.501 1.222 -2.083 1.00 86.69 82 ASP A N 1
ATOM 679 C CA . ASP A 1 82 ? 20.106 0.813 -1.880 1.00 86.69 82 ASP A CA 1
ATOM 680 C C . ASP A 1 82 ? 19.303 0.847 -3.188 1.00 86.69 82 ASP A C 1
ATOM 682 O O . ASP A 1 82 ? 18.524 -0.064 -3.482 1.00 86.69 82 ASP A O 1
ATOM 686 N N . ILE A 1 83 ? 19.505 1.881 -4.014 1.00 86.69 83 ILE A N 1
ATOM 687 C CA . ILE A 1 83 ? 18.864 1.987 -5.333 1.00 86.69 83 ILE A CA 1
ATOM 688 C C . ILE A 1 83 ? 19.323 0.851 -6.248 1.00 86.69 83 ILE A C 1
ATOM 690 O O . ILE A 1 83 ? 18.498 0.278 -6.958 1.00 86.69 83 ILE A O 1
ATOM 694 N N . LEU A 1 84 ? 20.618 0.527 -6.252 1.00 85.50 84 LEU A N 1
ATOM 695 C CA . LEU A 1 84 ? 21.177 -0.559 -7.057 1.00 85.50 84 LEU A CA 1
ATOM 696 C C . LEU A 1 84 ? 20.611 -1.920 -6.650 1.00 85.50 84 LEU A C 1
ATOM 698 O O . LEU A 1 84 ? 20.104 -2.634 -7.515 1.00 85.50 84 LEU A O 1
ATOM 702 N N . ALA A 1 85 ? 20.632 -2.229 -5.354 1.00 85.75 85 ALA A N 1
ATOM 703 C CA . ALA A 1 85 ? 20.111 -3.481 -4.817 1.00 85.75 85 ALA A CA 1
ATOM 704 C C . ALA A 1 85 ? 18.624 -3.656 -5.159 1.00 85.75 85 ALA A C 1
ATOM 706 O O . ALA A 1 85 ? 18.215 -4.699 -5.668 1.00 85.75 85 ALA A O 1
ATOM 707 N N . LYS A 1 86 ? 17.820 -2.600 -4.980 1.00 84.31 86 LYS A N 1
ATOM 708 C CA . LYS A 1 86 ? 16.400 -2.625 -5.355 1.00 84.31 86 LYS A CA 1
ATOM 709 C C . LYS A 1 86 ? 16.202 -2.750 -6.863 1.00 84.31 86 LYS A C 1
ATOM 711 O O . LYS A 1 86 ? 15.348 -3.514 -7.299 1.00 84.31 86 LYS A O 1
ATOM 716 N N . CYS A 1 87 ? 16.992 -2.055 -7.685 1.00 85.56 87 CYS A N 1
ATOM 717 C CA . CYS A 1 87 ? 16.914 -2.207 -9.142 1.00 85.56 87 CYS A CA 1
ATOM 718 C C . CYS A 1 87 ? 17.161 -3.657 -9.572 1.00 85.56 87 CYS A C 1
ATOM 720 O O . CYS A 1 87 ? 16.438 -4.160 -10.430 1.00 85.56 87 CYS A O 1
ATOM 722 N N . GLU A 1 88 ? 18.149 -4.321 -8.975 1.00 84.62 88 GLU A N 1
ATOM 723 C CA . GLU A 1 88 ? 18.488 -5.713 -9.266 1.00 84.62 88 GLU A CA 1
ATOM 724 C C . GLU A 1 88 ? 17.403 -6.690 -8.790 1.00 84.62 88 GLU A C 1
ATOM 726 O O . GLU A 1 88 ? 16.982 -7.552 -9.563 1.00 84.62 88 GLU A O 1
ATOM 731 N N . GLN A 1 89 ? 16.897 -6.515 -7.564 1.00 82.19 89 GLN A N 1
ATOM 732 C CA . GLN A 1 89 ? 15.805 -7.320 -6.997 1.00 82.19 89 GLN A CA 1
ATOM 733 C C . GLN A 1 89 ? 14.543 -7.274 -7.873 1.00 82.19 89 GLN A C 1
ATOM 735 O O . GLN A 1 89 ? 13.887 -8.286 -8.108 1.00 82.19 89 GLN A O 1
ATOM 740 N N . TYR A 1 90 ? 14.216 -6.091 -8.387 1.00 80.69 90 TYR A N 1
ATOM 741 C CA . TYR A 1 90 ? 13.031 -5.856 -9.206 1.00 80.69 90 TYR A CA 1
ATOM 742 C C . TYR A 1 90 ? 13.252 -6.091 -10.711 1.00 80.69 90 TYR A C 1
ATOM 744 O O . TYR A 1 90 ? 12.297 -6.014 -11.484 1.00 80.69 90 TYR A O 1
ATOM 752 N N . GLY A 1 91 ? 14.487 -6.339 -11.161 1.00 82.25 91 GLY A N 1
ATOM 753 C CA . GLY A 1 91 ? 14.804 -6.576 -12.576 1.00 82.25 91 GLY A CA 1
ATOM 754 C C . GLY A 1 91 ? 14.802 -5.325 -13.466 1.00 82.25 91 GLY A C 1
ATOM 755 O O . GLY A 1 91 ? 14.565 -5.416 -14.674 1.00 82.25 91 GLY A O 1
ATOM 756 N N . TYR A 1 92 ? 15.061 -4.138 -12.910 1.00 84.19 92 TYR A N 1
ATOM 757 C CA . TYR A 1 92 ? 15.207 -2.907 -13.693 1.00 84.19 92 TYR A CA 1
ATOM 758 C C . TYR A 1 92 ? 16.559 -2.857 -14.414 1.00 84.19 92 TYR A C 1
ATOM 760 O O . TYR A 1 92 ? 17.614 -2.899 -13.790 1.00 84.19 92 TYR A O 1
ATOM 768 N N . LYS A 1 93 ? 16.538 -2.632 -15.736 1.00 81.38 93 LYS A N 1
ATOM 769 C CA . LYS A 1 93 ? 17.762 -2.380 -16.526 1.00 81.38 93 LYS A CA 1
ATOM 770 C C . LYS A 1 93 ? 18.335 -0.976 -16.295 1.00 81.38 93 LYS A C 1
ATOM 772 O O . LYS A 1 93 ? 19.537 -0.769 -16.410 1.00 81.38 93 LYS A O 1
ATOM 777 N N . ASN A 1 94 ? 17.471 -0.007 -15.975 1.00 85.12 94 ASN A N 1
ATOM 778 C CA . ASN A 1 94 ? 17.819 1.407 -15.857 1.00 85.12 94 ASN A CA 1
ATOM 779 C C . ASN A 1 94 ? 17.383 1.991 -14.506 1.00 85.12 94 ASN A C 1
ATOM 781 O O . ASN A 1 94 ? 16.194 2.031 -14.191 1.00 85.12 94 ASN A O 1
ATOM 785 N N . LYS A 1 95 ? 18.324 2.592 -13.771 1.00 85.19 95 LYS A N 1
ATOM 786 C CA . LYS A 1 95 ? 18.069 3.272 -12.483 1.00 85.19 95 LYS A CA 1
ATOM 787 C C . LYS A 1 95 ? 17.037 4.398 -12.593 1.00 85.19 95 LYS A C 1
ATOM 789 O O . LYS A 1 95 ? 16.166 4.559 -11.747 1.00 85.19 95 LYS A O 1
ATOM 794 N N . THR A 1 96 ? 17.099 5.178 -13.673 1.00 84.69 96 THR A N 1
ATOM 795 C CA . THR A 1 96 ? 16.159 6.284 -13.912 1.00 84.69 96 THR A CA 1
ATOM 796 C C . THR A 1 96 ? 14.730 5.787 -14.134 1.00 84.69 96 THR A C 1
ATOM 798 O O . THR A 1 96 ? 13.778 6.532 -13.922 1.00 84.69 96 THR A O 1
ATOM 801 N N . GLU A 1 97 ? 14.560 4.558 -14.622 1.00 84.62 97 GLU A N 1
ATOM 802 C CA . GLU A 1 97 ? 13.241 3.951 -14.784 1.00 84.62 97 GLU A CA 1
ATOM 803 C C . GLU A 1 97 ? 12.649 3.555 -13.443 1.00 84.62 97 GLU A C 1
ATOM 805 O O . GLU A 1 97 ? 11.540 3.985 -13.147 1.00 84.62 97 GLU A O 1
ATOM 810 N N . TYR A 1 98 ? 13.450 2.903 -12.603 1.00 86.00 98 TYR A N 1
ATOM 811 C CA . TYR A 1 98 ? 13.087 2.595 -11.227 1.00 86.00 98 TYR A CA 1
ATOM 812 C C . TYR A 1 98 ? 12.626 3.841 -10.453 1.00 86.00 98 TYR A C 1
ATOM 814 O O . TYR A 1 98 ? 11.506 3.868 -9.957 1.00 86.00 98 TYR A O 1
ATOM 822 N N . ILE A 1 99 ? 13.414 4.925 -10.452 1.00 85.75 99 ILE A N 1
ATOM 823 C CA . ILE A 1 99 ? 13.050 6.167 -9.738 1.00 85.75 99 ILE A CA 1
ATOM 824 C C . ILE A 1 99 ? 11.721 6.744 -10.249 1.00 85.75 99 ILE A C 1
ATOM 826 O O . ILE A 1 99 ? 10.882 7.176 -9.460 1.00 85.75 99 ILE A O 1
ATOM 830 N N . ARG A 1 100 ? 11.504 6.747 -11.572 1.00 84.75 100 ARG A N 1
ATOM 831 C CA . ARG A 1 100 ? 10.251 7.243 -12.163 1.00 84.75 100 ARG A CA 1
ATOM 832 C C . ARG A 1 100 ? 9.051 6.403 -11.742 1.00 84.75 100 ARG A C 1
ATOM 834 O O . ARG A 1 100 ? 7.984 6.971 -11.528 1.00 84.75 100 ARG A O 1
ATOM 841 N N . ASP A 1 101 ? 9.217 5.093 -11.637 1.00 84.50 101 ASP A N 1
ATOM 842 C CA . ASP A 1 101 ? 8.136 4.188 -11.260 1.00 84.50 101 ASP A CA 1
ATOM 843 C C . ASP A 1 101 ? 7.851 4.232 -9.758 1.00 84.50 101 ASP A C 1
ATOM 845 O O . ASP A 1 101 ? 6.684 4.253 -9.375 1.00 84.50 101 ASP A O 1
ATOM 849 N N . CYS A 1 102 ? 8.871 4.397 -8.912 1.00 81.44 102 CYS A N 1
ATOM 850 C CA . CYS A 1 102 ? 8.688 4.644 -7.478 1.00 81.44 102 CYS A CA 1
ATOM 851 C C . CYS A 1 102 ? 7.846 5.894 -7.197 1.00 81.44 102 CYS A C 1
ATOM 853 O O . CYS A 1 102 ? 6.998 5.879 -6.312 1.00 81.44 102 CYS A O 1
ATOM 855 N N . VAL A 1 103 ? 8.051 6.977 -7.956 1.00 81.00 103 VAL A N 1
ATOM 856 C CA . VAL A 1 103 ? 7.258 8.210 -7.801 1.00 81.00 103 VAL A CA 1
ATOM 857 C C . VAL A 1 103 ? 5.797 8.002 -8.222 1.00 81.00 103 VAL A C 1
ATOM 859 O O . VAL A 1 103 ? 4.909 8.679 -7.710 1.00 81.00 103 VAL A O 1
ATOM 862 N N . ARG A 1 104 ? 5.533 7.074 -9.151 1.00 76.81 104 ARG A N 1
ATOM 863 C CA . ARG A 1 104 ? 4.183 6.784 -9.666 1.00 76.81 104 ARG A CA 1
ATOM 864 C C . ARG A 1 104 ? 3.394 5.854 -8.761 1.00 76.81 104 ARG A C 1
ATOM 866 O O . ARG A 1 104 ? 2.199 6.056 -8.603 1.00 76.81 104 ARG A O 1
ATOM 873 N N . ALA A 1 105 ? 4.057 4.867 -8.172 1.00 70.31 105 ALA A N 1
ATOM 874 C CA . ALA A 1 105 ? 3.452 3.837 -7.333 1.00 70.31 105 ALA A CA 1
ATOM 875 C C . ALA A 1 105 ? 3.065 4.333 -5.931 1.00 70.31 105 ALA A C 1
ATOM 877 O O . ALA A 1 105 ? 3.035 3.546 -4.991 1.00 70.31 105 ALA A O 1
ATOM 878 N N . ARG A 1 106 ? 2.845 5.641 -5.753 1.00 59.97 106 ARG A N 1
ATOM 879 C CA . ARG A 1 106 ? 2.609 6.244 -4.443 1.00 59.97 106 ARG A CA 1
ATOM 880 C C . ARG A 1 106 ? 1.321 5.664 -3.853 1.00 59.97 106 ARG A C 1
ATOM 882 O O . ARG A 1 106 ? 0.227 6.008 -4.283 1.00 59.97 106 ARG A O 1
ATOM 889 N N . VAL A 1 107 ? 1.479 4.758 -2.893 1.00 55.62 107 VAL A N 1
ATOM 890 C CA . VAL A 1 107 ? 0.393 4.235 -2.069 1.00 55.62 107 VAL A CA 1
ATOM 891 C C . VAL A 1 107 ? 0.146 5.282 -0.993 1.00 55.62 107 VAL A C 1
ATOM 893 O O . VAL A 1 107 ? 0.941 5.414 -0.060 1.00 55.62 107 VAL A O 1
ATOM 896 N N . ASP A 1 108 ? -0.920 6.066 -1.132 1.00 50.09 108 ASP A N 1
ATOM 897 C CA . ASP A 1 108 ? -1.399 6.916 -0.045 1.00 50.09 108 ASP A CA 1
ATOM 898 C C . ASP A 1 108 ? -1.992 6.000 1.035 1.00 50.09 108 ASP A C 1
ATOM 900 O O . ASP A 1 108 ? -3.194 5.744 1.094 1.00 50.09 108 ASP A O 1
ATOM 904 N N . ILE A 1 109 ? -1.121 5.454 1.888 1.00 53.09 109 ILE A N 1
ATOM 905 C CA . ILE A 1 109 ? -1.531 4.761 3.107 1.00 53.09 109 ILE A CA 1
ATOM 906 C C . ILE A 1 109 ? -2.003 5.853 4.057 1.00 53.09 109 ILE A C 1
ATOM 908 O O . ILE A 1 109 ? -1.242 6.365 4.877 1.00 53.09 109 ILE A O 1
ATOM 912 N N . THR A 1 110 ? -3.261 6.250 3.922 1.00 50.44 110 THR A N 1
ATOM 913 C CA . THR A 1 110 ? -3.932 6.962 5.001 1.00 50.44 110 THR A CA 1
ATOM 914 C C . THR A 1 110 ? -4.369 5.874 5.974 1.00 50.44 110 THR A C 1
ATOM 916 O O . THR A 1 110 ? -5.261 5.102 5.625 1.00 50.44 110 THR A O 1
ATOM 919 N N . PRO A 1 111 ? -3.718 5.709 7.141 1.00 58.50 111 PRO A N 1
ATOM 920 C CA . PRO A 1 111 ? -4.162 4.706 8.092 1.00 58.50 111 PRO A CA 1
ATOM 921 C C . PRO A 1 111 ? -5.566 5.094 8.544 1.00 58.50 111 PRO A C 1
ATOM 923 O O . PRO A 1 111 ? -5.743 6.155 9.148 1.00 58.50 111 PRO A O 1
ATOM 926 N N . ASP A 1 112 ? -6.556 4.258 8.235 1.00 63.97 112 ASP A N 1
ATOM 927 C CA . ASP A 1 112 ? -7.889 4.443 8.782 1.00 63.97 112 ASP A CA 1
ATOM 928 C C . ASP A 1 112 ? -7.805 4.279 10.306 1.00 63.97 112 ASP A C 1
ATOM 930 O O . ASP A 1 112 ? -7.413 3.236 10.831 1.00 63.97 112 ASP A O 1
ATOM 934 N N . ARG A 1 113 ? -8.089 5.365 11.029 1.00 67.94 113 ARG A N 1
ATOM 935 C CA . ARG A 1 113 ? -8.065 5.399 12.498 1.00 67.94 113 ARG A CA 1
ATOM 936 C C . ARG A 1 113 ? -9.446 5.134 13.101 1.00 67.94 113 ARG A C 1
ATOM 938 O O . ARG A 1 113 ? -9.576 5.205 14.325 1.00 67.94 113 ARG A O 1
ATOM 945 N N . SER A 1 114 ? -10.457 4.843 12.280 1.00 76.12 114 SER A N 1
ATOM 946 C CA . SER A 1 114 ? -11.835 4.590 12.716 1.00 76.12 114 SER A CA 1
ATOM 947 C C . SER A 1 114 ? -11.922 3.423 13.711 1.00 76.12 114 SER A C 1
ATOM 949 O O . SER A 1 114 ? -12.511 3.568 14.783 1.00 76.12 114 SER A O 1
ATOM 951 N N . GLU A 1 115 ? -11.235 2.312 13.435 1.00 73.44 115 GLU A N 1
ATOM 952 C CA . GLU A 1 115 ? -11.258 1.107 14.277 1.00 73.44 115 GLU A CA 1
ATOM 953 C C . GLU A 1 115 ? -10.642 1.356 15.666 1.00 73.44 115 GLU A C 1
ATOM 955 O O . GLU A 1 115 ? -11.158 0.914 16.695 1.00 73.44 115 GLU A O 1
ATOM 960 N N . ILE A 1 116 ? -9.563 2.144 15.717 1.00 80.75 116 ILE A N 1
ATOM 961 C CA . ILE A 1 116 ? -8.910 2.546 16.972 1.00 80.75 116 ILE A CA 1
ATOM 962 C C . ILE A 1 116 ? -9.823 3.482 17.777 1.00 80.75 116 ILE A C 1
ATOM 964 O O . ILE A 1 116 ? -9.853 3.422 19.011 1.00 80.75 116 ILE A O 1
ATOM 968 N N . ALA A 1 117 ? -10.580 4.353 17.107 1.00 83.75 117 ALA A N 1
ATOM 969 C CA . ALA A 1 117 ? -11.545 5.224 17.769 1.00 83.75 117 ALA A CA 1
ATOM 970 C C . ALA A 1 117 ? -12.688 4.417 18.412 1.00 83.75 117 ALA A C 1
ATOM 972 O O . ALA A 1 117 ? -13.051 4.697 19.559 1.00 83.75 117 ALA A O 1
ATOM 973 N N . GLU A 1 118 ? -13.190 3.378 17.738 1.00 83.81 118 GLU A N 1
ATOM 974 C CA . GLU A 1 118 ? -14.245 2.515 18.285 1.00 83.81 118 GLU A CA 1
ATOM 975 C C . GLU A 1 118 ? -13.751 1.689 19.479 1.00 83.81 118 GLU A C 1
ATOM 977 O O . GLU A 1 118 ? -14.417 1.643 20.517 1.00 83.81 118 GLU A O 1
ATOM 982 N N . CYS A 1 119 ? -12.532 1.142 19.415 1.00 85.06 119 CYS A N 1
ATOM 983 C CA . CYS A 1 119 ? -11.921 0.465 20.563 1.00 85.06 119 CYS A CA 1
ATOM 984 C C . CYS A 1 119 ? -11.828 1.391 21.793 1.00 85.06 119 CYS A C 1
ATOM 986 O O . CYS A 1 119 ? -12.160 0.995 22.914 1.00 85.06 119 CYS A O 1
ATOM 988 N N . ASN A 1 120 ? -11.429 2.652 21.597 1.00 86.69 120 ASN A N 1
ATOM 989 C CA . ASN A 1 120 ? -11.380 3.642 22.677 1.00 86.69 120 ASN A CA 1
ATOM 990 C C . ASN A 1 120 ? -12.772 3.971 23.236 1.00 86.69 120 ASN A C 1
ATOM 992 O O . ASN A 1 120 ? -12.915 4.197 24.442 1.00 86.69 120 ASN A O 1
ATOM 996 N N . ARG A 1 121 ? -13.806 3.995 22.387 1.00 89.12 121 ARG A N 1
ATOM 997 C CA . ARG A 1 121 ? -15.197 4.208 22.808 1.00 89.12 121 ARG A CA 1
ATOM 998 C C . ARG A 1 121 ? -15.687 3.065 23.697 1.00 89.12 121 ARG A C 1
ATOM 1000 O O . ARG A 1 121 ? -16.229 3.328 24.772 1.00 89.12 121 ARG A O 1
ATOM 1007 N N . LEU A 1 122 ? -15.442 1.818 23.291 1.00 87.94 122 LEU A N 1
ATOM 1008 C CA . LEU A 1 122 ? -15.792 0.625 24.068 1.00 87.94 122 LEU A CA 1
ATOM 1009 C C . LEU A 1 122 ? -15.058 0.595 25.414 1.00 87.94 122 LEU A C 1
ATOM 1011 O O . LEU A 1 122 ? -15.681 0.362 26.450 1.00 87.94 122 LEU A O 1
ATOM 1015 N N . MET A 1 123 ? -13.764 0.925 25.423 1.00 87.19 123 MET A N 1
ATOM 1016 C CA . MET A 1 123 ? -12.966 0.992 26.650 1.00 87.19 123 MET A CA 1
ATOM 1017 C C . MET A 1 123 ? -13.500 2.041 27.635 1.00 87.19 123 MET A C 1
ATOM 1019 O O . MET A 1 123 ? -13.631 1.757 28.827 1.00 87.19 123 MET A O 1
ATOM 1023 N N . LYS A 1 124 ? -13.892 3.226 27.144 1.00 90.75 124 LYS A N 1
ATOM 1024 C CA . LYS A 1 124 ? -14.538 4.259 27.973 1.00 90.75 124 LYS A CA 1
ATOM 1025 C C . LYS A 1 124 ? -15.867 3.779 28.555 1.00 90.75 124 LYS A C 1
ATOM 1027 O O . LYS A 1 124 ? -16.110 3.999 29.739 1.00 90.75 124 LYS A O 1
ATOM 1032 N N . ARG A 1 125 ? -16.698 3.095 27.759 1.00 89.12 125 ARG A N 1
ATOM 1033 C CA . ARG A 1 125 ? -17.995 2.558 28.209 1.00 89.12 125 ARG A CA 1
ATOM 1034 C C . ARG A 1 125 ? -17.824 1.575 29.369 1.00 89.12 125 ARG A C 1
ATOM 1036 O O . ARG A 1 125 ? -18.503 1.712 30.380 1.00 89.12 125 ARG A O 1
ATOM 1043 N N . ILE A 1 126 ? -16.881 0.637 29.264 1.00 89.69 126 ILE A N 1
ATOM 1044 C CA . ILE A 1 126 ? -16.605 -0.315 30.352 1.00 89.69 126 ILE A CA 1
ATOM 1045 C C . ILE A 1 126 ? -16.065 0.400 31.588 1.00 89.69 126 ILE A C 1
ATOM 1047 O O . ILE A 1 126 ? -16.503 0.100 32.693 1.00 89.69 126 ILE A O 1
ATOM 1051 N N . GLY A 1 127 ? -15.159 1.368 31.417 1.00 87.25 127 GLY A N 1
ATOM 1052 C CA . GLY A 1 127 ? -14.659 2.173 32.533 1.00 87.25 127 GLY A CA 1
ATOM 1053 C C . GLY A 1 127 ? -15.789 2.878 33.293 1.00 87.25 127 GLY A C 1
ATOM 1054 O O . GLY A 1 127 ? -15.816 2.854 34.523 1.00 87.25 127 GLY A O 1
ATOM 1055 N N . SER A 1 128 ? -16.768 3.438 32.575 1.00 88.75 128 SER A N 1
ATOM 1056 C CA . SER A 1 128 ? -17.969 4.023 33.181 1.00 88.75 128 SER A CA 1
ATOM 1057 C C . SER A 1 128 ? -18.847 2.986 33.885 1.00 88.75 128 SER A C 1
ATOM 1059 O O . SER A 1 128 ? -19.286 3.251 35.002 1.00 88.75 128 SER A O 1
ATOM 1061 N N . ASN A 1 129 ? -19.063 1.810 33.290 1.00 86.38 129 ASN A N 1
ATOM 1062 C CA . ASN A 1 129 ? -19.844 0.735 33.912 1.00 86.38 129 ASN A CA 1
ATOM 1063 C C . ASN A 1 129 ? -19.186 0.232 35.209 1.00 86.38 129 ASN A C 1
ATOM 1065 O O . ASN A 1 129 ? -19.852 0.118 36.235 1.00 86.38 129 ASN A O 1
ATOM 1069 N N . ILE A 1 130 ? -17.866 0.018 35.204 1.00 86.94 130 ILE A N 1
ATOM 1070 C CA . ILE A 1 130 ? -17.100 -0.355 36.405 1.00 86.94 130 ILE A CA 1
ATOM 1071 C C . ILE A 1 130 ? -17.243 0.724 37.480 1.00 86.94 130 ILE A C 1
ATOM 1073 O O . ILE A 1 130 ? -17.483 0.408 38.643 1.00 86.94 130 ILE A O 1
ATOM 1077 N N . ASN A 1 131 ? -17.147 2.000 37.100 1.00 89.38 131 ASN A N 1
ATOM 1078 C CA . ASN A 1 131 ? -17.309 3.106 38.039 1.00 89.38 131 ASN A CA 1
ATOM 1079 C C . ASN A 1 131 ? -18.716 3.138 38.665 1.00 89.38 131 ASN A C 1
ATOM 1081 O O . ASN A 1 131 ? -18.854 3.399 39.858 1.00 89.38 131 ASN A O 1
ATOM 1085 N N . GLN A 1 132 ? -19.760 2.825 37.894 1.00 84.75 132 GLN A N 1
ATOM 1086 C CA . GLN A 1 132 ? -21.126 2.719 38.416 1.00 84.75 132 GLN A CA 1
ATOM 1087 C C . GLN A 1 132 ? -21.274 1.564 39.413 1.00 84.75 132 GLN A C 1
ATOM 1089 O O . GLN A 1 132 ? -21.886 1.750 40.464 1.00 84.75 132 GLN A O 1
ATOM 1094 N N . ILE A 1 133 ? -20.681 0.403 39.121 1.00 85.19 133 ILE A N 1
ATOM 1095 C CA . ILE A 1 133 ? -20.668 -0.751 40.033 1.00 85.19 133 ILE A CA 1
ATOM 1096 C C . ILE A 1 133 ? -19.931 -0.396 41.323 1.00 85.19 133 ILE A C 1
ATOM 1098 O O . ILE A 1 133 ? -20.398 -0.736 42.405 1.00 85.19 133 ILE A O 1
ATOM 1102 N N . LEU A 1 134 ? -18.825 0.345 41.227 1.00 83.50 134 LEU A N 1
ATOM 1103 C CA . LEU A 1 134 ? -18.057 0.797 42.384 1.00 83.50 134 LEU A CA 1
ATOM 1104 C C . LEU A 1 134 ? -18.886 1.722 43.290 1.00 83.50 134 LEU A C 1
ATOM 1106 O O . LEU A 1 134 ? -18.968 1.500 44.496 1.00 83.50 134 LEU A O 1
ATOM 1110 N N . ILE A 1 135 ? -19.548 2.729 42.710 1.00 86.88 135 ILE A N 1
ATOM 1111 C CA . ILE A 1 135 ? -20.442 3.640 43.444 1.00 86.88 135 ILE A CA 1
ATOM 1112 C C . ILE A 1 135 ? -21.577 2.849 44.104 1.00 86.88 135 ILE A C 1
ATOM 1114 O O . ILE A 1 135 ? -21.882 3.060 45.279 1.00 86.88 135 ILE A O 1
ATOM 1118 N N . ARG A 1 136 ? -22.176 1.905 43.368 1.00 84.25 136 ARG A N 1
ATOM 1119 C CA . ARG A 1 136 ? -23.264 1.066 43.874 1.00 84.25 136 ARG A CA 1
ATOM 1120 C C . ARG A 1 136 ? -22.785 0.183 45.025 1.00 84.25 136 ARG A C 1
ATOM 1122 O O . ARG A 1 136 ? -23.425 0.175 46.069 1.00 84.25 136 ARG A O 1
ATOM 1129 N N . LEU A 1 137 ? -21.619 -0.448 44.900 1.00 85.12 137 LEU A N 1
ATOM 1130 C CA . LEU A 1 137 ? -20.987 -1.240 45.955 1.00 85.12 137 LEU A CA 1
ATOM 1131 C C . LEU A 1 137 ? -20.789 -0.428 47.240 1.00 85.12 137 LEU A C 1
ATOM 1133 O O . LEU A 1 137 ? -21.161 -0.902 48.310 1.00 85.12 137 LEU A O 1
ATOM 1137 N N . TYR A 1 138 ? -20.270 0.799 47.144 1.00 83.00 138 TYR A N 1
ATOM 1138 C CA . TYR A 1 138 ? -20.113 1.666 48.316 1.00 83.00 138 TYR A CA 1
ATOM 1139 C C . TYR A 1 138 ? -21.450 2.092 48.938 1.00 83.00 138 TYR A C 1
ATOM 1141 O O . TYR A 1 138 ? -21.497 2.362 50.135 1.00 83.00 138 TYR A O 1
ATOM 1149 N N . SER A 1 139 ? -22.532 2.136 48.154 1.00 83.50 139 SER A N 1
ATOM 1150 C CA . SER A 1 139 ? -23.865 2.524 48.636 1.00 83.50 139 SER A CA 1
ATOM 1151 C C . SER A 1 139 ? -24.693 1.372 49.218 1.00 83.50 139 SER A C 1
ATOM 1153 O O . SER A 1 139 ? -25.375 1.563 50.220 1.00 83.50 139 SER A O 1
ATOM 1155 N N . THR A 1 140 ? -24.649 0.181 48.612 1.00 84.06 140 THR A N 1
ATOM 1156 C CA . THR A 1 140 ? -25.528 -0.953 48.953 1.00 84.06 140 THR A CA 1
ATOM 1157 C C . THR A 1 140 ? -24.785 -2.175 49.485 1.00 84.06 140 THR A C 1
ATOM 1159 O O . THR A 1 140 ? -25.431 -3.097 49.965 1.00 84.06 140 THR A O 1
ATOM 1162 N N . GLY A 1 141 ? -23.453 -2.228 49.392 1.00 83.12 141 GLY A N 1
ATOM 1163 C CA . GLY A 1 141 ? -22.641 -3.338 49.911 1.00 83.12 141 GLY A CA 1
ATOM 1164 C C . GLY A 1 141 ? -22.764 -4.666 49.150 1.00 83.12 141 GLY A C 1
ATOM 1165 O O . GLY A 1 141 ? -22.192 -5.667 49.577 1.00 83.12 141 GLY A O 1
ATOM 1166 N N . HIS A 1 142 ? -23.484 -4.695 48.026 1.00 79.88 142 HIS A N 1
ATOM 1167 C CA . HIS A 1 142 ? -23.752 -5.898 47.235 1.00 79.88 142 HIS A CA 1
ATOM 1168 C C . HIS A 1 142 ? -23.333 -5.722 45.771 1.00 79.88 142 HIS A C 1
ATOM 1170 O O . HIS A 1 142 ? -23.482 -4.639 45.205 1.00 79.88 142 HIS A O 1
ATOM 1176 N N . ILE A 1 143 ? -22.829 -6.805 45.173 1.00 80.31 143 ILE A N 1
ATOM 1177 C CA . ILE A 1 143 ? -22.480 -6.917 43.749 1.00 80.31 143 ILE A CA 1
ATOM 1178 C C . ILE A 1 143 ? -23.437 -7.924 43.118 1.00 80.31 143 ILE A C 1
ATOM 1180 O O . ILE A 1 143 ? -23.636 -9.007 43.670 1.00 80.31 143 ILE A O 1
ATOM 1184 N N . TYR A 1 144 ? -24.001 -7.574 41.966 1.00 82.94 144 TYR A N 1
ATOM 1185 C CA . TYR A 1 144 ? -24.900 -8.446 41.218 1.00 82.94 144 TYR A CA 1
ATOM 1186 C C . TYR A 1 144 ? -24.123 -9.280 40.195 1.00 82.94 144 TYR A C 1
ATOM 1188 O O . TYR A 1 144 ? -23.092 -8.852 39.671 1.00 82.94 144 TYR A O 1
ATOM 1196 N N . ALA A 1 145 ? -24.611 -10.485 39.901 1.00 84.25 145 ALA A N 1
ATOM 1197 C CA . ALA A 1 145 ? -23.990 -11.349 38.898 1.00 84.25 145 ALA A CA 1
ATOM 1198 C C . ALA A 1 145 ? -24.088 -10.728 37.492 1.00 84.25 145 ALA A C 1
ATOM 1200 O O . ALA A 1 145 ? -23.149 -10.814 36.702 1.00 84.25 145 ALA A O 1
ATOM 1201 N N . GLU A 1 146 ? -25.180 -10.014 37.227 1.00 84.56 146 GLU A N 1
ATOM 1202 C CA . GLU A 1 146 ? -25.467 -9.316 35.975 1.00 84.56 146 GLU A CA 1
ATOM 1203 C C . GLU A 1 146 ? -24.431 -8.223 35.673 1.00 84.56 146 GLU A C 1
ATOM 1205 O O . GLU A 1 146 ? -23.997 -8.088 34.528 1.00 84.56 146 GLU A O 1
ATOM 1210 N N . ASP A 1 147 ? -23.988 -7.495 36.705 1.00 82.94 147 ASP A N 1
ATOM 1211 C CA . ASP A 1 147 ? -22.946 -6.464 36.609 1.00 82.94 147 ASP A CA 1
ATOM 1212 C C . ASP A 1 147 ? -21.601 -7.088 36.167 1.00 82.94 147 ASP A C 1
ATOM 1214 O O . ASP A 1 147 ? -20.877 -6.540 35.330 1.00 82.94 147 ASP A O 1
ATOM 1218 N N . ILE A 1 148 ? -21.276 -8.277 36.692 1.00 83.31 148 ILE A N 1
ATOM 1219 C CA . ILE A 1 148 ? -20.068 -9.032 36.322 1.00 83.31 148 ILE A CA 1
ATOM 1220 C C . ILE A 1 148 ? -20.172 -9.557 34.886 1.00 83.31 148 ILE A C 1
ATOM 1222 O O . ILE A 1 148 ? -19.196 -9.500 34.131 1.00 83.31 148 ILE A O 1
ATOM 1226 N N . ASP A 1 149 ? -21.339 -10.059 34.491 1.00 87.88 149 ASP A N 1
ATOM 1227 C CA . ASP A 1 149 ? -21.556 -10.577 33.142 1.00 87.88 149 ASP A CA 1
ATOM 1228 C C . ASP A 1 149 ? -21.524 -9.466 32.087 1.00 87.88 149 ASP A C 1
ATOM 1230 O O . ASP A 1 149 ? -20.989 -9.670 30.995 1.00 87.88 149 ASP A O 1
ATOM 1234 N N . GLU A 1 150 ? -21.994 -8.259 32.408 1.00 85.88 150 GLU A N 1
ATOM 1235 C CA . GLU A 1 150 ? -21.867 -7.095 31.530 1.00 85.88 150 GLU A CA 1
ATOM 1236 C C . GLU A 1 150 ? -20.406 -6.673 31.318 1.00 85.88 150 GLU A C 1
ATOM 1238 O O . GLU A 1 150 ? -20.007 -6.418 30.176 1.00 85.88 150 GLU A O 1
ATOM 1243 N N . ILE A 1 151 ? -19.582 -6.677 32.374 1.00 88.00 151 ILE A N 1
ATOM 1244 C CA . ILE A 1 151 ? -18.137 -6.426 32.244 1.00 88.00 151 ILE A CA 1
ATOM 1245 C C . ILE A 1 151 ? -17.495 -7.485 31.344 1.00 88.00 151 ILE A C 1
ATOM 1247 O O . ILE A 1 151 ? -16.753 -7.135 30.425 1.00 88.00 151 ILE A O 1
ATOM 1251 N N . LYS A 1 152 ? -17.788 -8.773 31.568 1.00 88.19 152 LYS A N 1
ATOM 1252 C CA . LYS A 1 152 ? -17.233 -9.868 30.755 1.00 88.19 152 LYS A CA 1
ATOM 1253 C C . LYS A 1 152 ? -17.600 -9.725 29.280 1.00 88.19 152 LYS A C 1
ATOM 1255 O O . LYS A 1 152 ? -16.721 -9.864 28.431 1.00 88.19 152 LYS A O 1
ATOM 1260 N N . ARG A 1 153 ? -18.864 -9.407 28.966 1.00 88.50 153 ARG A N 1
ATOM 1261 C CA . ARG A 1 153 ? -19.297 -9.143 27.582 1.00 88.50 153 ARG A CA 1
ATOM 1262 C C . ARG A 1 153 ? -18.544 -7.963 26.979 1.00 88.50 153 ARG A C 1
ATOM 1264 O O . ARG A 1 153 ? -18.007 -8.091 25.884 1.00 88.50 153 ARG A O 1
ATOM 1271 N N . GLY A 1 154 ? -18.446 -6.848 27.704 1.00 87.81 154 GLY A N 1
ATOM 1272 C CA . GLY A 1 154 ? -17.732 -5.668 27.224 1.00 87.81 154 GLY A CA 1
ATOM 1273 C C . GLY A 1 154 ? -16.256 -5.955 26.940 1.00 87.81 154 GLY A C 1
ATOM 1274 O O . GLY A 1 154 ? -15.741 -5.568 25.892 1.00 87.81 154 GLY A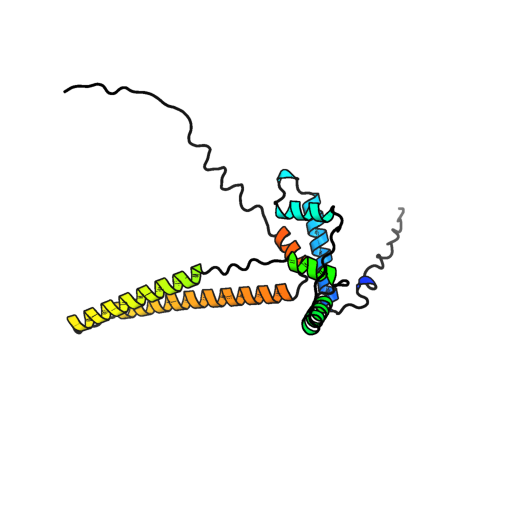 O 1
ATOM 1275 N N . VAL A 1 155 ? -15.567 -6.651 27.849 1.00 89.69 155 VAL A N 1
ATOM 1276 C CA . VAL A 1 155 ? -14.151 -7.011 27.668 1.00 89.69 155 VAL A CA 1
ATOM 1277 C C . VAL A 1 155 ? -13.987 -7.933 26.460 1.00 89.69 155 VAL A C 1
ATOM 1279 O O . VAL A 1 155 ? -13.047 -7.758 25.688 1.00 89.69 155 VAL A O 1
ATOM 1282 N N . ASN A 1 156 ? -14.925 -8.859 26.247 1.00 90.75 156 ASN A N 1
ATOM 1283 C CA . ASN A 1 156 ? -14.925 -9.724 25.072 1.00 90.75 156 ASN A CA 1
ATOM 1284 C C . ASN A 1 156 ? -15.127 -8.937 23.760 1.00 90.75 156 ASN A C 1
ATOM 1286 O O . ASN A 1 156 ? -14.442 -9.200 22.777 1.00 90.75 156 ASN A O 1
ATOM 1290 N N . GLU A 1 157 ? -16.001 -7.927 23.739 1.00 88.69 157 GLU A N 1
ATOM 1291 C CA . GLU A 1 157 ? -16.173 -7.030 22.582 1.00 88.69 157 GLU A CA 1
ATOM 1292 C C . GLU A 1 157 ? -14.894 -6.233 22.270 1.00 88.69 157 GLU A C 1
ATOM 1294 O O . GLU A 1 157 ? -14.490 -6.134 21.108 1.00 88.69 157 GLU A O 1
ATOM 1299 N N . ILE A 1 158 ? -14.209 -5.715 23.298 1.00 88.69 158 ILE A N 1
ATOM 1300 C CA . ILE A 1 158 ? -12.903 -5.055 23.130 1.00 88.69 158 ILE A CA 1
ATOM 1301 C C . ILE A 1 158 ? -11.878 -6.038 22.567 1.00 88.69 158 ILE A C 1
ATOM 1303 O O . ILE A 1 158 ? -11.157 -5.699 21.630 1.00 88.69 158 ILE A O 1
ATOM 1307 N N . TRP A 1 159 ? -11.829 -7.258 23.104 1.00 89.62 159 TRP A N 1
ATOM 1308 C CA . TRP A 1 159 ? -10.916 -8.297 22.640 1.00 89.62 159 TRP A CA 1
ATOM 1309 C C . TRP A 1 159 ? -11.133 -8.631 21.160 1.00 89.62 159 TRP A C 1
ATOM 1311 O O . TRP A 1 159 ? -10.176 -8.646 20.389 1.00 89.62 159 TRP A O 1
ATOM 1321 N N . HIS A 1 160 ? -12.384 -8.812 20.731 1.00 88.38 160 HIS A N 1
ATOM 1322 C CA . HIS A 1 160 ? -12.707 -9.042 19.322 1.00 88.38 160 HIS A CA 1
ATOM 1323 C C . HIS A 1 160 ? -12.337 -7.853 18.429 1.00 88.38 160 HIS A C 1
ATOM 1325 O O . HIS A 1 160 ? -11.797 -8.057 17.343 1.00 88.38 160 HIS A O 1
ATOM 1331 N N . THR A 1 161 ? -12.561 -6.622 18.894 1.00 86.81 161 THR A N 1
ATOM 1332 C CA . THR A 1 161 ? -12.190 -5.407 18.149 1.00 86.81 161 THR A CA 1
ATOM 1333 C C . THR A 1 161 ? -10.671 -5.308 17.982 1.00 86.81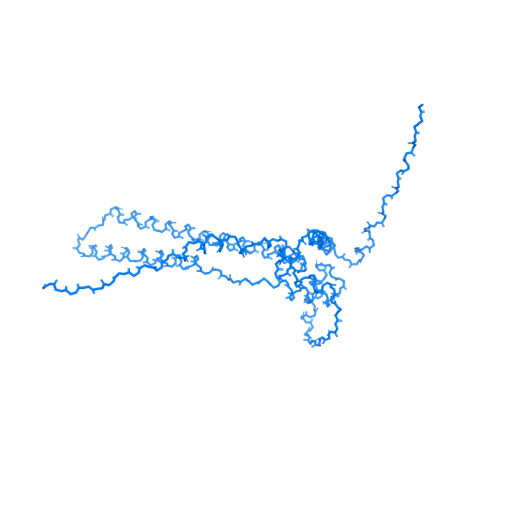 161 THR A C 1
ATOM 1335 O O . THR A 1 161 ? -10.179 -5.053 16.887 1.00 86.81 161 THR A O 1
ATOM 1338 N N . LEU A 1 162 ? -9.906 -5.588 19.041 1.00 86.50 162 LEU A N 1
ATOM 1339 C CA . LEU A 1 162 ? -8.442 -5.609 19.001 1.00 86.50 162 LEU A CA 1
ATOM 1340 C C . LEU A 1 162 ? -7.897 -6.720 18.101 1.00 86.50 162 LEU A C 1
ATOM 1342 O O . LEU A 1 162 ? -6.960 -6.478 17.342 1.00 86.50 162 LEU A O 1
ATOM 1346 N N . LEU A 1 163 ? -8.488 -7.917 18.149 1.00 87.94 163 LEU A N 1
ATOM 1347 C CA . LEU A 1 163 ? -8.136 -9.010 17.241 1.00 87.94 163 LEU A CA 1
ATOM 1348 C C . LEU A 1 163 ? -8.415 -8.641 15.783 1.00 87.94 163 LEU A C 1
ATOM 1350 O O . LEU A 1 163 ? -7.586 -8.924 14.919 1.00 87.94 163 LEU A O 1
ATOM 1354 N N . SER A 1 164 ? -9.544 -7.979 15.515 1.00 86.00 164 SER A N 1
ATOM 1355 C CA . SER A 1 164 ? -9.874 -7.469 14.183 1.00 86.00 164 SER A CA 1
ATOM 1356 C C . SER A 1 164 ? -8.804 -6.493 13.699 1.00 86.00 164 SER A C 1
ATOM 1358 O O . SER A 1 164 ? -8.205 -6.739 12.653 1.00 86.00 164 SER A O 1
ATOM 1360 N N . ILE A 1 165 ? -8.467 -5.478 14.504 1.00 84.69 165 ILE A N 1
ATOM 1361 C CA . ILE A 1 165 ? -7.409 -4.503 14.189 1.00 84.69 165 ILE A CA 1
ATOM 1362 C C . ILE A 1 165 ? -6.083 -5.221 13.931 1.00 84.69 165 ILE A C 1
ATOM 1364 O O . ILE A 1 165 ? -5.433 -4.980 12.917 1.00 84.69 165 ILE A O 1
ATOM 1368 N N . GLN A 1 166 ? -5.671 -6.135 14.813 1.00 82.88 166 GLN A N 1
ATOM 1369 C CA . GLN A 1 166 ? -4.416 -6.868 14.656 1.00 82.88 166 GLN A CA 1
ATOM 1370 C C . GLN A 1 166 ? -4.398 -7.683 13.359 1.00 82.88 166 GLN A C 1
ATOM 1372 O O . GLN A 1 166 ? -3.399 -7.670 12.640 1.00 82.88 166 GLN A O 1
ATOM 1377 N N . SER A 1 167 ? -5.495 -8.373 13.045 1.00 83.81 167 SER A N 1
ATOM 1378 C CA . SER A 1 167 ? -5.620 -9.145 11.809 1.00 83.81 167 SER A CA 1
ATOM 1379 C C . SER A 1 167 ? -5.582 -8.245 10.569 1.00 83.81 167 SER A C 1
ATOM 1381 O O . SER A 1 167 ? -4.899 -8.576 9.596 1.00 83.81 167 SER A O 1
ATOM 1383 N N . GLY A 1 168 ? -6.223 -7.072 10.624 1.00 82.44 168 GLY A N 1
ATOM 1384 C CA . GLY A 1 168 ? -6.199 -6.062 9.569 1.00 82.44 168 GLY A CA 1
ATOM 1385 C C . GLY A 1 168 ? -4.793 -5.511 9.350 1.00 82.44 168 GLY A C 1
ATOM 1386 O O . GLY A 1 168 ? -4.302 -5.506 8.224 1.00 82.44 168 GLY A O 1
ATOM 1387 N N . GLN A 1 169 ? -4.084 -5.160 10.426 1.00 78.31 169 GLN A N 1
ATOM 1388 C CA . GLN A 1 169 ? -2.689 -4.709 10.375 1.00 78.31 169 GLN A CA 1
ATOM 1389 C C . GLN A 1 169 ? -1.751 -5.791 9.825 1.00 78.31 169 GLN A C 1
ATOM 1391 O O . GLN A 1 169 ? -0.902 -5.499 8.989 1.00 78.31 169 GLN A O 1
ATOM 1396 N N . GLN A 1 170 ? -1.908 -7.051 10.239 1.00 77.00 170 GLN A N 1
ATOM 1397 C CA . GLN A 1 170 ? -1.118 -8.163 9.699 1.00 77.00 170 GLN A CA 1
ATOM 1398 C C . GLN A 1 170 ? -1.393 -8.387 8.212 1.00 77.00 170 GLN A C 1
ATOM 1400 O O . GLN A 1 170 ? -0.468 -8.661 7.451 1.00 77.00 170 GLN A O 1
ATOM 1405 N N . SER A 1 171 ? -2.648 -8.258 7.790 1.00 74.88 171 SER A N 1
ATOM 1406 C CA . SER A 1 171 ? -3.041 -8.391 6.386 1.00 74.88 171 SER A CA 1
ATOM 1407 C C . SER A 1 171 ? -2.500 -7.235 5.547 1.00 74.88 171 SER A C 1
ATOM 1409 O O . SER A 1 171 ? -1.955 -7.467 4.468 1.00 74.88 171 SER A O 1
ATOM 1411 N N . ALA A 1 172 ? -2.559 -6.006 6.065 1.00 69.31 172 ALA A N 1
ATOM 1412 C CA . ALA A 1 172 ? -1.952 -4.833 5.447 1.00 69.31 172 ALA A CA 1
ATOM 1413 C C . ALA A 1 172 ? -0.430 -4.989 5.346 1.00 69.31 172 ALA A C 1
ATOM 1415 O O . ALA A 1 172 ? 0.127 -4.791 4.274 1.00 69.31 172 ALA A O 1
ATOM 1416 N N . GLN A 1 173 ? 0.238 -5.440 6.411 1.00 65.06 173 GLN A N 1
ATOM 1417 C CA . GLN A 1 173 ? 1.680 -5.684 6.414 1.00 65.06 173 GLN A CA 1
ATOM 1418 C C . GLN A 1 173 ? 2.078 -6.768 5.410 1.00 65.06 173 GLN A C 1
ATOM 1420 O O . GLN A 1 173 ? 3.047 -6.586 4.682 1.00 65.06 173 GLN A O 1
ATOM 1425 N N . ARG A 1 174 ? 1.315 -7.866 5.326 1.00 64.56 174 ARG A N 1
ATOM 1426 C CA . ARG A 1 174 ? 1.520 -8.922 4.321 1.00 64.56 174 ARG A CA 1
ATOM 1427 C C . ARG A 1 174 ? 1.319 -8.399 2.901 1.00 64.56 174 ARG A C 1
ATOM 1429 O O . ARG A 1 174 ? 2.113 -8.699 2.017 1.00 64.56 174 ARG A O 1
ATOM 1436 N N . SER A 1 175 ? 0.296 -7.575 2.698 1.00 64.06 175 SER A N 1
ATOM 1437 C CA . SER A 1 175 ? 0.040 -6.925 1.410 1.00 64.06 175 SER A CA 1
ATOM 1438 C C . SER A 1 175 ? 1.166 -5.960 1.042 1.00 64.06 175 SER A C 1
ATOM 1440 O O . SER A 1 175 ? 1.579 -5.924 -0.111 1.00 64.06 175 SER A O 1
ATOM 1442 N N . LEU A 1 176 ? 1.709 -5.221 2.014 1.00 61.72 176 LEU A N 1
ATOM 1443 C CA . LEU A 1 176 ? 2.862 -4.344 1.829 1.00 61.72 176 LEU A CA 1
ATOM 1444 C C . LEU A 1 176 ? 4.122 -5.143 1.501 1.00 61.72 176 LEU A C 1
ATOM 1446 O O . LEU A 1 176 ? 4.825 -4.764 0.574 1.00 61.72 176 LEU A O 1
ATOM 1450 N N . THR A 1 177 ? 4.384 -6.262 2.183 1.00 58.50 177 THR A N 1
ATOM 1451 C CA . THR A 1 177 ? 5.526 -7.128 1.853 1.00 58.50 177 THR A CA 1
ATOM 1452 C C . THR A 1 177 ? 5.406 -7.695 0.441 1.00 58.50 177 THR A C 1
ATOM 1454 O O . THR A 1 177 ? 6.354 -7.586 -0.331 1.00 58.50 177 THR A O 1
ATOM 1457 N N . SER A 1 178 ? 4.219 -8.163 0.044 1.00 60.78 178 SER A N 1
ATOM 1458 C CA . SER A 1 178 ? 3.975 -8.622 -1.328 1.00 60.78 178 SER A CA 1
ATOM 1459 C C . SER A 1 178 ? 4.095 -7.488 -2.355 1.00 60.78 178 SER A C 1
ATOM 1461 O O . SER A 1 178 ? 4.636 -7.692 -3.434 1.00 60.78 178 SER A O 1
ATOM 1463 N N . GLN A 1 179 ? 3.666 -6.264 -2.028 1.00 57.62 179 GLN A N 1
ATOM 1464 C CA . GLN A 1 179 ? 3.875 -5.098 -2.897 1.00 57.62 179 GLN A CA 1
ATOM 1465 C C . GLN A 1 179 ? 5.353 -4.690 -2.984 1.00 57.62 179 GLN A C 1
ATOM 1467 O O . GLN A 1 179 ? 5.793 -4.246 -4.040 1.00 57.62 179 GLN A O 1
ATOM 1472 N N . THR A 1 180 ? 6.139 -4.867 -1.916 1.00 56.91 180 THR A N 1
ATOM 1473 C CA . THR A 1 180 ? 7.594 -4.633 -1.936 1.00 56.91 180 THR A CA 1
ATOM 1474 C C . THR A 1 180 ? 8.377 -5.727 -2.651 1.00 56.91 180 THR A C 1
ATOM 1476 O O . THR A 1 180 ? 9.567 -5.541 -2.884 1.00 56.91 180 THR A O 1
ATOM 1479 N N . GLU A 1 181 ? 7.751 -6.842 -3.015 1.00 68.44 181 GLU A N 1
ATOM 1480 C CA . GLU A 1 181 ? 8.375 -7.913 -3.798 1.00 68.44 181 GLU A CA 1
ATOM 1481 C C . GLU A 1 181 ? 8.181 -7.718 -5.304 1.00 68.44 181 GLU A C 1
ATOM 1483 O O . GLU A 1 181 ? 8.893 -8.342 -6.083 1.00 68.44 181 GLU A O 1
ATOM 1488 N N . ILE A 1 182 ? 7.289 -6.810 -5.717 1.00 76.19 182 ILE A N 1
ATOM 1489 C CA . ILE A 1 182 ? 6.901 -6.588 -7.114 1.00 76.19 182 ILE A CA 1
ATOM 1490 C C . ILE A 1 182 ? 7.353 -5.189 -7.576 1.00 76.19 182 ILE A C 1
ATOM 1492 O O . ILE A 1 182 ? 7.504 -4.261 -6.782 1.00 76.19 182 ILE A O 1
ATOM 1496 N N . ARG A 1 183 ? 7.591 -5.008 -8.884 1.00 82.44 183 ARG A N 1
ATOM 1497 C CA . ARG A 1 183 ? 7.986 -3.709 -9.457 1.00 82.44 183 ARG A CA 1
ATOM 1498 C C . ARG A 1 183 ? 6.962 -2.609 -9.123 1.00 82.44 183 ARG A C 1
ATOM 1500 O O . ARG A 1 183 ? 5.764 -2.817 -9.327 1.00 82.44 183 ARG A O 1
ATOM 1507 N N . PRO A 1 184 ? 7.411 -1.395 -8.745 1.00 83.06 184 PRO A N 1
ATOM 1508 C CA . PRO A 1 184 ? 6.534 -0.234 -8.576 1.00 83.06 184 PRO A CA 1
ATOM 1509 C C . PRO A 1 184 ? 5.633 0.055 -9.789 1.00 83.06 184 PRO A C 1
ATOM 1511 O O . PRO A 1 184 ? 4.480 0.451 -9.629 1.00 83.06 184 PRO A O 1
ATOM 1514 N N . SER A 1 185 ? 6.123 -0.175 -11.011 1.00 82.62 185 SER A N 1
ATOM 1515 C CA . SER A 1 185 ? 5.315 -0.041 -12.227 1.00 82.62 185 SER A CA 1
ATOM 1516 C C . SER A 1 185 ? 4.142 -1.018 -12.249 1.00 82.62 185 SER A C 1
ATOM 1518 O O . SER A 1 185 ? 3.026 -0.591 -12.529 1.00 82.62 185 SER A O 1
ATOM 1520 N N . THR A 1 186 ? 4.357 -2.282 -11.886 1.00 83.50 186 THR A N 1
ATOM 1521 C CA . THR A 1 186 ? 3.294 -3.286 -11.785 1.00 83.50 186 THR A CA 1
ATOM 1522 C C . THR A 1 186 ? 2.259 -2.885 -10.742 1.00 83.50 186 THR A C 1
ATOM 1524 O O . THR A 1 186 ? 1.074 -2.926 -11.036 1.00 83.50 186 THR A O 1
ATOM 1527 N N . VAL A 1 187 ? 2.684 -2.423 -9.558 1.00 82.25 187 VAL A N 1
ATOM 1528 C CA . VAL A 1 187 ? 1.762 -1.958 -8.502 1.00 82.25 187 VAL A CA 1
ATOM 1529 C C . VAL A 1 187 ? 0.869 -0.828 -9.019 1.00 82.25 187 VAL A C 1
ATOM 1531 O O . VAL A 1 187 ? -0.349 -0.869 -8.855 1.00 82.25 187 VAL A O 1
ATOM 1534 N N . TYR A 1 188 ? 1.461 0.152 -9.705 1.00 82.44 188 TYR A N 1
ATOM 1535 C CA . TYR A 1 188 ? 0.719 1.251 -10.321 1.00 82.44 188 TYR A CA 1
ATOM 1536 C C . TYR A 1 188 ? -0.279 0.764 -11.384 1.00 82.44 188 TYR A C 1
ATOM 1538 O O . TYR A 1 188 ? -1.424 1.207 -11.403 1.00 82.44 188 TYR A O 1
ATOM 1546 N N . MET A 1 189 ? 0.132 -0.156 -12.257 1.00 83.69 189 MET A N 1
ATOM 1547 C CA . MET A 1 189 ? -0.716 -0.686 -13.330 1.00 83.69 189 MET A CA 1
ATOM 1548 C C . MET A 1 189 ? -1.869 -1.536 -12.787 1.00 83.69 189 MET A C 1
ATOM 1550 O O . MET A 1 189 ? -3.004 -1.377 -13.226 1.00 83.69 189 MET A O 1
ATOM 1554 N N . SER A 1 190 ? -1.610 -2.377 -11.786 1.00 81.50 190 SER A N 1
ATOM 1555 C CA . SER A 1 190 ? -2.649 -3.148 -11.104 1.00 81.50 190 SER A CA 1
ATOM 1556 C C . SER A 1 190 ? -3.649 -2.240 -10.387 1.00 81.50 190 SER A C 1
ATOM 1558 O O . SER A 1 190 ? -4.846 -2.502 -10.437 1.00 81.50 190 SER A O 1
ATOM 1560 N N . ALA A 1 191 ? -3.199 -1.136 -9.779 1.00 80.06 191 ALA A N 1
ATOM 1561 C CA . ALA A 1 191 ? -4.102 -0.150 -9.182 1.00 80.06 191 ALA A CA 1
ATOM 1562 C C . ALA A 1 191 ? -5.023 0.509 -10.225 1.00 80.06 191 ALA A C 1
ATOM 1564 O O . ALA A 1 191 ? -6.198 0.727 -9.942 1.00 80.06 191 ALA A O 1
ATOM 1565 N N . LEU A 1 192 ? -4.524 0.774 -11.440 1.00 78.38 192 LEU A N 1
ATOM 1566 C CA . LEU A 1 192 ? -5.355 1.267 -12.546 1.00 78.38 192 LEU A CA 1
ATOM 1567 C C . LEU A 1 192 ? -6.401 0.238 -12.992 1.00 78.38 192 LEU A C 1
ATOM 1569 O O . LEU A 1 192 ? -7.527 0.622 -13.281 1.00 78.38 192 LEU A O 1
ATOM 1573 N N . MET A 1 193 ? -6.041 -1.049 -13.027 1.00 76.31 193 MET A N 1
ATOM 1574 C CA . MET A 1 193 ? -6.960 -2.136 -13.394 1.00 76.31 193 MET A CA 1
ATOM 1575 C C . MET A 1 193 ? -8.059 -2.361 -12.348 1.00 76.31 193 MET A C 1
ATOM 1577 O O . MET A 1 193 ? -9.185 -2.693 -12.703 1.00 76.31 193 MET A O 1
ATOM 1581 N N . LEU A 1 194 ? -7.737 -2.186 -11.063 1.00 69.00 194 LEU A N 1
ATOM 1582 C CA . LEU A 1 194 ? -8.674 -2.356 -9.945 1.00 69.00 194 LEU A CA 1
ATOM 1583 C C . LEU A 1 194 ? -9.569 -1.134 -9.707 1.00 69.00 194 LEU A C 1
ATOM 1585 O O . LEU A 1 194 ? -10.558 -1.236 -8.982 1.00 69.00 194 LEU A O 1
ATOM 1589 N N . ALA A 1 195 ? -9.234 0.015 -10.295 1.00 57.16 195 ALA A N 1
ATOM 1590 C CA . ALA A 1 195 ? -10.082 1.195 -10.287 1.00 57.16 195 ALA A CA 1
ATOM 1591 C C . ALA A 1 195 ? -11.274 0.989 -11.241 1.00 57.16 195 ALA A C 1
ATOM 1593 O O . ALA A 1 195 ? -11.356 1.591 -12.314 1.00 57.16 195 ALA A O 1
ATOM 1594 N N . GLU A 1 196 ? -12.222 0.135 -10.847 1.00 46.16 196 GLU A N 1
ATOM 1595 C CA . GLU A 1 196 ? -13.586 0.213 -11.368 1.00 46.16 196 GLU A CA 1
ATOM 1596 C C . GLU A 1 196 ? -14.138 1.633 -11.133 1.00 46.16 196 GLU A C 1
ATOM 1598 O O . GLU A 1 196 ? -13.695 2.319 -10.205 1.00 46.16 196 GLU A O 1
ATOM 1603 N N . PRO A 1 197 ? -15.071 2.127 -11.969 1.00 41.47 197 PRO A N 1
ATOM 1604 C CA . PRO A 1 197 ? -15.626 3.467 -11.826 1.00 41.47 197 PRO A CA 1
ATOM 1605 C C . PRO A 1 197 ? -16.519 3.551 -10.580 1.00 41.47 197 PRO A C 1
ATOM 1607 O O . PRO A 1 197 ? -17.746 3.545 -10.656 1.00 41.47 197 PRO A O 1
ATOM 1610 N N . THR A 1 198 ? -15.911 3.667 -9.405 1.00 39.03 198 THR A N 1
ATOM 1611 C CA . THR A 1 198 ? -16.599 4.109 -8.200 1.00 39.03 198 THR A CA 1
ATOM 1612 C C . THR A 1 198 ? -16.880 5.598 -8.376 1.00 39.03 198 THR A C 1
ATOM 1614 O O . THR A 1 198 ? -15.952 6.399 -8.441 1.00 39.03 198 THR A O 1
ATOM 1617 N N . ALA A 1 199 ? -18.168 5.942 -8.441 1.00 35.75 199 ALA A N 1
ATOM 1618 C CA . ALA A 1 199 ? -18.745 7.291 -8.503 1.00 35.75 199 ALA A CA 1
ATOM 1619 C C . ALA A 1 199 ? -19.156 7.813 -9.894 1.00 35.75 199 ALA A C 1
ATOM 1621 O O . ALA A 1 199 ? -18.683 8.845 -10.362 1.00 35.75 199 ALA A O 1
ATOM 1622 N N . GLN A 1 200 ? -20.179 7.193 -10.493 1.00 35.66 200 GLN A N 1
ATOM 1623 C CA . GLN A 1 200 ? -21.193 8.000 -11.195 1.00 35.66 200 GLN A CA 1
ATOM 1624 C C . GLN A 1 200 ? -22.630 7.454 -11.165 1.00 35.66 200 GLN A C 1
ATOM 1626 O O . GLN A 1 200 ? -23.542 8.151 -11.606 1.00 35.66 200 GLN A O 1
ATOM 1631 N N . GLU A 1 201 ? -22.877 6.276 -10.583 1.00 34.94 201 GLU A N 1
ATOM 1632 C CA . GLU A 1 201 ? -24.223 5.677 -10.574 1.00 34.94 201 GLU A CA 1
ATOM 1633 C C . GLU A 1 201 ? -25.006 5.864 -9.259 1.00 34.94 201 GLU A C 1
ATOM 1635 O O . GLU A 1 201 ? -26.212 5.653 -9.235 1.00 34.94 201 GLU A O 1
ATOM 1640 N N . GLN A 1 202 ? -24.380 6.371 -8.187 1.00 33.66 202 GLN A N 1
ATOM 1641 C CA . GLN A 1 202 ? -25.087 6.717 -6.937 1.00 33.66 202 GLN A CA 1
ATOM 1642 C C . GLN A 1 202 ? -25.560 8.178 -6.850 1.00 33.66 202 GLN A C 1
ATOM 1644 O O . GLN A 1 202 ? -26.352 8.500 -5.972 1.00 33.66 202 GLN A O 1
ATOM 1649 N N . ALA A 1 203 ? -25.136 9.059 -7.761 1.00 31.72 203 ALA A N 1
ATOM 1650 C CA . ALA A 1 203 ? -25.587 10.456 -7.766 1.00 31.72 203 ALA A CA 1
ATOM 1651 C C . ALA A 1 203 ? -26.778 10.718 -8.709 1.00 31.72 203 ALA A C 1
ATOM 1653 O O . ALA A 1 203 ? -27.414 11.760 -8.613 1.00 31.72 203 ALA A O 1
ATOM 1654 N N . ARG A 1 204 ? -27.117 9.790 -9.619 1.00 32.56 204 ARG A N 1
ATOM 1655 C CA . ARG A 1 204 ? -28.170 10.025 -10.629 1.00 32.56 204 ARG A CA 1
ATOM 1656 C C . ARG A 1 204 ? -29.572 9.552 -10.250 1.00 32.56 204 ARG A C 1
ATOM 1658 O O . ARG A 1 204 ? -30.512 9.886 -10.961 1.00 32.56 204 ARG A O 1
ATOM 1665 N N . THR A 1 205 ? -29.745 8.853 -9.131 1.00 31.83 205 THR A N 1
ATOM 1666 C CA . THR A 1 205 ? -31.077 8.481 -8.620 1.00 31.83 205 THR A CA 1
ATOM 1667 C C . THR A 1 205 ? -31.655 9.475 -7.610 1.00 31.83 205 THR A C 1
ATOM 1669 O O . THR A 1 205 ? -32.800 9.302 -7.210 1.00 31.83 205 THR A O 1
ATOM 1672 N N . SER A 1 206 ? -30.926 10.537 -7.236 1.00 40.72 206 SER A N 1
ATOM 1673 C CA . SER A 1 206 ? -31.394 11.511 -6.234 1.00 40.72 206 SER A CA 1
ATOM 1674 C C . SER A 1 206 ? -31.805 12.885 -6.788 1.00 40.72 206 SER A C 1
ATOM 1676 O O . SER A 1 206 ? -32.330 13.685 -6.023 1.00 40.72 206 SER A O 1
ATOM 1678 N N . GLU A 1 207 ? -31.608 13.184 -8.078 1.00 33.19 207 GLU A N 1
ATOM 1679 C CA . GLU A 1 207 ? -31.843 14.541 -8.625 1.00 33.19 207 GLU A CA 1
ATOM 1680 C C . GLU A 1 207 ? -32.992 14.642 -9.651 1.00 33.19 207 GLU A C 1
ATOM 1682 O O . GLU A 1 207 ? -33.106 15.635 -10.363 1.00 33.19 207 GLU A O 1
ATOM 1687 N N . GLN A 1 208 ? -33.883 13.646 -9.739 1.00 33.28 208 GLN A N 1
ATOM 1688 C CA . GLN A 1 208 ? -35.075 13.713 -10.610 1.00 33.28 208 GLN A CA 1
ATOM 1689 C C . GLN A 1 208 ? -36.413 13.751 -9.861 1.00 33.28 208 GLN A C 1
ATOM 1691 O O . GLN A 1 208 ? -37.465 13.466 -10.428 1.00 33.28 208 GLN A O 1
ATOM 1696 N N . SER A 1 209 ? -36.422 14.147 -8.593 1.00 38.44 209 SER A N 1
ATOM 1697 C CA . SER A 1 209 ? -37.672 14.406 -7.874 1.00 38.44 209 SER A CA 1
ATOM 1698 C C . SER A 1 209 ? -37.555 15.688 -7.081 1.00 38.44 209 SER A C 1
ATOM 1700 O O . SER A 1 209 ? -37.393 15.633 -5.877 1.00 38.44 209 SER A O 1
ATOM 1702 N N . GLU A 1 210 ? -37.574 16.819 -7.785 1.00 40.34 210 GLU A N 1
ATOM 1703 C CA . GLU A 1 210 ? -38.121 18.101 -7.319 1.00 40.34 210 GLU A CA 1
ATOM 1704 C C . GLU A 1 210 ? -37.802 19.177 -8.361 1.00 40.34 210 GLU A C 1
ATOM 1706 O O . GLU A 1 210 ? -36.694 19.695 -8.396 1.00 40.34 210 GLU A O 1
ATOM 1711 N N . THR A 1 211 ? -38.756 19.491 -9.243 1.00 29.70 211 THR A N 1
ATOM 1712 C CA . THR A 1 211 ? -39.085 20.867 -9.675 1.00 29.70 211 THR A CA 1
ATOM 1713 C C . THR A 1 211 ? -40.342 20.825 -10.551 1.00 29.70 211 THR A C 1
ATOM 1715 O O . THR A 1 211 ? -40.273 20.324 -11.668 1.00 29.70 211 THR A O 1
ATOM 1718 N N . GLN A 1 212 ? -41.441 21.377 -10.016 1.00 29.69 212 GLN A N 1
ATOM 1719 C CA . GLN A 1 212 ? -42.678 21.935 -10.617 1.00 29.69 212 GLN A CA 1
ATOM 1720 C C . GLN A 1 212 ? -43.855 21.524 -9.713 1.00 29.69 212 GLN A C 1
ATOM 1722 O O . GLN A 1 212 ? -44.067 20.342 -9.498 1.00 29.69 212 GLN A O 1
ATOM 1727 N N . GLU A 1 213 ? -44.607 22.405 -9.052 1.00 31.73 213 GLU A N 1
ATOM 1728 C CA . GLU A 1 213 ? -45.076 23.738 -9.434 1.00 31.73 213 GLU A CA 1
ATOM 1729 C C . GLU A 1 213 ? -45.352 24.617 -8.202 1.00 31.73 213 GLU A C 1
ATOM 1731 O O . GLU A 1 213 ? -45.835 24.157 -7.168 1.00 31.73 213 GLU A O 1
ATOM 1736 N N . GLN A 1 214 ? -45.087 25.916 -8.352 1.00 36.41 214 GLN A N 1
ATOM 1737 C CA . GLN A 1 214 ? -45.679 26.963 -7.529 1.00 36.41 214 GLN A CA 1
ATOM 1738 C C . GLN A 1 214 ? -47.186 27.034 -7.802 1.00 36.41 214 GLN A C 1
ATOM 1740 O O . GLN A 1 214 ? -47.601 27.147 -8.952 1.00 36.41 214 GLN A O 1
ATOM 1745 N N . GLY A 1 215 ? -47.985 27.057 -6.739 1.00 28.91 215 GLY A N 1
ATOM 1746 C CA . GLY A 1 215 ? -49.401 27.405 -6.777 1.00 28.91 215 GLY A CA 1
ATOM 1747 C C . GLY A 1 215 ? -49.736 28.288 -5.583 1.00 28.91 215 GLY A C 1
ATOM 1748 O O . GLY A 1 215 ? -49.841 27.812 -4.458 1.00 28.91 215 GLY A O 1
ATOM 1749 N N . GLU A 1 216 ? -49.826 29.589 -5.848 1.00 36.62 216 GLU A N 1
ATOM 1750 C CA . GLU A 1 216 ? -50.301 30.654 -4.966 1.00 36.62 216 GLU A CA 1
ATOM 1751 C C . GLU A 1 216 ? -51.552 30.247 -4.178 1.00 36.62 216 GLU A C 1
ATOM 1753 O O . GLU A 1 216 ? -52.465 29.715 -4.785 1.00 36.62 216 GLU A O 1
ATOM 1758 N N . HIS A 1 217 ? -51.684 30.620 -2.897 1.00 33.88 217 HIS A N 1
ATOM 1759 C CA . HIS A 1 217 ? -52.975 31.096 -2.381 1.00 33.88 217 HIS A CA 1
ATOM 1760 C C . HIS A 1 217 ? -52.815 32.023 -1.161 1.00 33.88 217 HIS A C 1
ATOM 1762 O O . HIS A 1 217 ? -52.423 31.642 -0.062 1.00 33.88 217 HIS A O 1
ATOM 1768 N N . LYS A 1 218 ? -53.140 33.285 -1.455 1.00 34.78 218 LYS A N 1
ATOM 1769 C CA . LYS A 1 218 ? -53.498 34.450 -0.635 1.00 34.78 218 LYS A CA 1
ATOM 1770 C C . LYS A 1 218 ? -53.888 34.181 0.828 1.00 34.78 218 LYS A C 1
ATOM 1772 O O . LYS A 1 218 ? -54.878 33.513 1.107 1.00 34.78 218 LYS A O 1
ATOM 1777 N N . SER A 1 219 ? -53.210 34.887 1.733 1.00 37.81 219 SER A N 1
ATOM 1778 C CA . SER A 1 219 ? -53.716 35.208 3.071 1.00 37.81 219 SER A CA 1
ATOM 1779 C C . SER A 1 219 ? -54.938 36.125 2.956 1.00 37.81 219 SER A C 1
ATOM 1781 O O . SER A 1 219 ? -54.878 37.163 2.294 1.00 37.81 219 SER A O 1
ATOM 1783 N N . SER A 1 220 ? -56.051 35.733 3.575 1.00 35.50 220 SER A N 1
ATOM 1784 C CA . SER A 1 220 ? -57.196 36.604 3.838 1.00 35.50 220 SER A CA 1
ATOM 1785 C C . SER A 1 220 ? -57.477 36.625 5.338 1.00 35.50 220 SER A C 1
ATOM 1787 O O . SER A 1 220 ? -57.661 35.597 5.978 1.00 35.50 220 SER A O 1
ATOM 1789 N N . HIS A 1 221 ? -57.449 37.852 5.836 1.00 32.38 221 HIS A N 1
ATOM 1790 C CA . HIS A 1 221 ? -57.931 38.411 7.091 1.00 32.38 221 HIS A CA 1
ATOM 1791 C C . HIS A 1 221 ? -59.262 37.867 7.669 1.00 32.38 221 HIS A C 1
ATOM 1793 O O . HIS A 1 221 ? -60.132 37.440 6.915 1.00 32.38 221 HIS A O 1
ATOM 1799 N N . ILE A 1 222 ? -59.429 38.139 8.983 1.00 38.31 222 ILE A N 1
ATOM 1800 C CA . ILE A 1 222 ? -60.662 38.242 9.815 1.00 38.31 222 ILE A CA 1
ATOM 1801 C C . ILE A 1 222 ? -61.095 36.899 10.446 1.00 38.31 222 ILE A C 1
ATOM 1803 O O . ILE A 1 222 ? -61.227 35.907 9.746 1.00 38.31 222 ILE A O 1
ATOM 1807 N N . THR A 1 223 ? -61.294 36.755 11.765 1.00 46.00 223 THR A N 1
ATOM 1808 C CA . THR A 1 223 ? -61.749 37.673 12.840 1.00 46.00 223 THR A CA 1
ATOM 1809 C C . THR A 1 223 ? -60.967 37.442 14.127 1.00 46.00 223 THR A C 1
ATOM 1811 O O . THR A 1 223 ? -60.648 36.262 14.393 1.00 46.00 223 THR A O 1
#

Secondary structure (DSSP, 8-state):
--------PPPP--SSGGGTT--HHHHHHHHHHHHHHHHHHHHHHSS-GGG--HHHHHHHHHHHS-----------HHHHHHHHHHHHHHT-S-HHHHHHHHHH---------HHHHHHHHHHHHHHHHHHHHHHHHHHHS---HHHHHHHHHHHHHHHHHHHHHHHHHHHHHHHHHHHHHS-HHHHHHHHHHH----SSSSSSSSSSS--------------

Organism: Ruminococcus flavefaciens (NCBI:txid1265)

InterPro domains:
  IPR053842 Mobilization protein NikA-like [PF21983] (65-134)

Radius of gyration: 31.18 Å; chains: 1; bounding box: 89×76×100 Å

Sequence (223 aa):
MNTEKKKRGRPPKQRVMEFEGMTYEGAINNALDKEVKSELDDTLAHKDESKLTDDERRYLKRKREKKSYTLNVRFTESEMQDILAKCEQYGYKNKTEYIRDCVRARVDITPDRSEIAECNRLMKRIGSNINQILIRLYSTGHIYAEDIDEIKRGVNEIWHTLLSIQSGQQSAQRSLTSQTEIRPSTVYMSALMLAEPTAQEQARTSEQSETQEQGEHKSSHIT